Protein AF-0000000069172290 (afdb_homodimer)

Solvent-accessible surface area (backbone atoms only — not comparable to full-atom values): 19288 Å² total; per-residue (Å²): 140,83,74,84,82,78,87,73,82,74,77,79,78,79,76,76,78,76,74,80,71,78,71,74,72,72,70,70,70,68,69,67,64,71,64,68,68,71,77,64,89,43,61,90,87,38,45,79,54,94,74,24,26,33,34,79,41,81,72,55,34,25,52,63,57,45,33,51,55,22,40,75,67,72,29,27,31,27,79,52,70,41,71,65,50,42,52,49,52,32,47,53,37,40,74,72,70,32,55,52,26,37,36,19,35,35,52,54,94,92,37,73,37,35,57,58,32,54,74,74,71,46,82,59,47,73,45,90,59,63,49,88,70,19,28,25,26,25,46,42,48,63,69,91,57,43,44,36,55,36,45,42,80,46,70,36,20,31,32,27,26,35,74,66,70,106,129,89,71,82,71,84,81,78,89,73,83,78,79,81,72,78,77,75,75,79,74,78,72,76,69,73,67,72,70,70,71,68,65,73,66,70,68,70,77,66,89,41,61,91,86,37,44,80,55,96,73,24,26,32,34,79,41,79,71,56,35,27,50,65,56,44,33,52,57,22,39,76,67,72,28,27,29,26,79,54,69,40,72,67,51,42,51,49,52,31,48,53,38,39,75,72,70,33,56,53,26,37,36,20,35,36,52,56,92,93,37,73,37,33,58,58,32,54,77,74,70,47,80,63,46,74,46,90,59,66,48,88,70,18,29,25,26,25,46,42,47,63,70,89,57,41,44,36,56,36,47,43,80,44,70,37,20,32,33,27,26,35,73,65,68,106

InterPro domains:
  IPR001304 C-type lectin-like [PF00059] (61-162)
  IPR001304 C-type lectin-like [PS50041] (49-161)
  IPR001304 C-type lectin-like [SM00034] (42-161)
  IPR016186 C-type lectin-like/link domain superfamily [G3DSA:3.10.100.10] (36-165)
  IPR016187 C-type lectin fold [SSF56436] (40-162)
  IPR018378 C-type lectin, conserved site [PS00615] (136-160)
  IPR050976 Snake venom C-type lectin-like [PTHR22991] (40-166)

Structure (mmCIF, N/CA/C/O backbone):
data_AF-0000000069172290-model_v1
#
loop_
_entity.id
_entity.type
_entity.pdbx_description
1 polymer Ladderlectin-like
#
loop_
_atom_site.group_PDB
_atom_site.id
_atom_site.type_symbol
_atom_site.label_atom_id
_atom_site.label_alt_id
_atom_site.label_comp_id
_atom_site.label_asym_id
_atom_site.label_entity_id
_atom_site.label_seq_id
_atom_site.pdbx_PDB_ins_code
_atom_site.Cartn_x
_atom_site.Cartn_y
_atom_site.Cartn_z
_atom_site.occupancy
_atom_site.B_iso_or_equiv
_atom_site.auth_seq_id
_atom_site.auth_comp_id
_atom_site.auth_asym_id
_atom_site.auth_atom_id
_atom_site.pdbx_PDB_model_num
ATOM 1 N N . MET A 1 1 ? 36.062 113.438 32.281 1 23.12 1 MET A N 1
ATOM 2 C CA . MET A 1 1 ? 36.875 112.375 32.875 1 23.12 1 MET A CA 1
ATOM 3 C C . MET A 1 1 ? 37.094 111.25 31.922 1 23.12 1 MET A C 1
ATOM 5 O O . MET A 1 1 ? 36.125 110.625 31.438 1 23.12 1 MET A O 1
ATOM 9 N N . ARG A 1 2 ? 38.406 111.125 31.422 1 20.88 2 ARG A N 1
ATOM 10 C CA . ARG A 1 2 ? 39.188 110.75 30.234 1 20.88 2 ARG A CA 1
ATOM 11 C C . ARG A 1 2 ? 39.125 109.25 30.016 1 20.88 2 ARG A C 1
ATOM 13 O O . ARG A 1 2 ? 38.688 108.5 30.906 1 20.88 2 ARG A O 1
ATOM 20 N N . GLY A 1 3 ? 40.125 108.688 29.562 1 21.7 3 GLY A N 1
ATOM 21 C CA . GLY A 1 3 ? 40.594 108.062 28.344 1 21.7 3 GLY A CA 1
ATOM 22 C C . GLY A 1 3 ? 41 106.625 28.547 1 21.7 3 GLY A C 1
ATOM 23 O O . GLY A 1 3 ? 41.594 106 27.672 1 21.7 3 GLY A O 1
ATOM 24 N N . LEU A 1 4 ? 40.719 106.125 29.891 1 27.75 4 LEU A N 1
ATOM 25 C CA . LEU A 1 4 ? 41.75 105.125 30.141 1 27.75 4 LEU A CA 1
ATOM 26 C C . LEU A 1 4 ? 41.719 104.062 29.062 1 27.75 4 LEU A C 1
ATOM 28 O O . LEU A 1 4 ? 40.656 103.625 28.641 1 27.75 4 LEU A O 1
ATOM 32 N N . LEU A 1 5 ? 42.875 103.625 28.719 1 25.55 5 LEU A N 1
ATOM 33 C CA . LEU A 1 5 ? 43.625 103.062 27.641 1 25.55 5 LEU A CA 1
ATOM 34 C C . LEU A 1 5 ? 43.188 101.625 27.375 1 25.55 5 LEU A C 1
ATOM 36 O O . LEU A 1 5 ? 42.438 101.062 28.172 1 25.55 5 LEU A O 1
ATOM 40 N N . ALA A 1 6 ? 44.188 100.625 27.406 1 25.5 6 ALA A N 1
ATOM 41 C CA . ALA A 1 6 ? 44.906 100 26.312 1 25.5 6 ALA A CA 1
ATOM 42 C C . ALA A 1 6 ? 44.469 98.562 26.156 1 25.5 6 ALA A C 1
ATOM 44 O O . ALA A 1 6 ? 44.156 98.125 25.031 1 25.5 6 ALA A O 1
ATOM 45 N N . LEU A 1 7 ? 44.969 97.5 27.062 1 26.14 7 LEU A N 1
ATOM 46 C CA . LEU A 1 7 ? 45.844 96.5 26.578 1 26.14 7 LEU A CA 1
ATOM 47 C C . LEU A 1 7 ? 45.062 95.25 26.094 1 26.14 7 LEU A C 1
ATOM 49 O O . LEU A 1 7 ? 44.219 94.75 26.812 1 26.14 7 LEU A O 1
ATOM 53 N N . VAL A 1 8 ? 45 95.062 24.75 1 30.11 8 VAL A N 1
ATOM 54 C CA . VAL A 1 8 ? 44.344 94.188 23.812 1 30.11 8 VAL A CA 1
ATOM 55 C C . VAL A 1 8 ? 44.938 92.75 23.953 1 30.11 8 VAL A C 1
ATOM 57 O O . VAL A 1 8 ? 45.031 92.062 22.953 1 30.11 8 VAL A O 1
ATOM 60 N N . LEU A 1 9 ? 45.094 92.25 25.281 1 25.41 9 LEU A N 1
ATOM 61 C CA . LEU A 1 9 ? 45.938 91.062 25.312 1 25.41 9 LEU A CA 1
ATOM 62 C C . LEU A 1 9 ? 45.375 89.938 24.422 1 25.41 9 LEU A C 1
ATOM 64 O O . LEU A 1 9 ? 44.188 89.625 24.531 1 25.41 9 LEU A O 1
ATOM 68 N N . LEU A 1 10 ? 45.938 89.812 23.172 1 28.58 10 LEU A N 1
ATOM 69 C CA . LEU A 1 10 ? 45.719 88.938 22 1 28.58 10 LEU A CA 1
ATOM 70 C C . LEU A 1 10 ? 45.906 87.5 22.359 1 28.58 10 LEU A C 1
ATOM 72 O O . LEU A 1 10 ? 47.031 87.062 22.594 1 28.58 10 LEU A O 1
ATOM 76 N N . GLY A 1 11 ? 45.281 86.938 23.469 1 27.42 11 GLY A N 1
ATOM 77 C CA . GLY A 1 11 ? 45.656 85.625 23.875 1 27.42 11 GLY A CA 1
ATOM 78 C C . GLY A 1 11 ? 45.531 84.562 22.781 1 27.42 11 GLY A C 1
ATOM 79 O O . GLY A 1 11 ? 44.562 84.562 22.031 1 27.42 11 GLY A O 1
ATOM 80 N N . GLY A 1 12 ? 46.688 84.188 22.125 1 27.14 12 GLY A N 1
ATOM 81 C CA . GLY A 1 12 ? 46.969 83.25 21.047 1 27.14 12 GLY A CA 1
ATOM 82 C C . GLY A 1 12 ? 46.438 81.812 21.297 1 27.14 12 GLY A C 1
ATOM 83 O O . GLY A 1 12 ? 46.656 81.25 22.359 1 27.14 12 GLY A O 1
ATOM 84 N N . VAL A 1 13 ? 45.156 81.5 20.938 1 32.41 13 VAL A N 1
ATOM 85 C CA . VAL A 1 13 ? 44.438 80.25 21.172 1 32.41 13 VAL A CA 1
ATOM 86 C C . VAL A 1 13 ? 45.188 79.125 20.469 1 32.41 13 VAL A C 1
ATOM 88 O O . VAL A 1 13 ? 45.406 7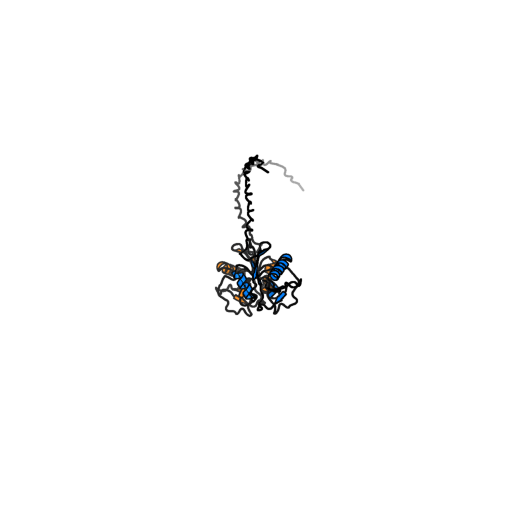9.188 19.25 1 32.41 13 VAL A O 1
ATOM 91 N N . LEU A 1 14 ? 46.219 78.5 21.141 1 30.09 14 LEU A N 1
ATOM 92 C CA . LEU A 1 14 ? 47.031 77.375 20.641 1 30.09 14 LEU A CA 1
ATOM 93 C C . LEU A 1 14 ? 46.125 76.25 20.156 1 30.09 14 LEU A C 1
ATOM 95 O O . LEU A 1 14 ? 45.25 75.75 20.891 1 30.09 14 LEU A O 1
ATOM 99 N N . ALA A 1 15 ? 45.812 76.188 18.859 1 31.97 15 ALA A N 1
ATOM 100 C CA . ALA A 1 15 ? 45 75.188 18.172 1 31.97 15 ALA A CA 1
ATOM 101 C C . ALA A 1 15 ? 45.656 73.812 18.25 1 31.97 15 ALA A C 1
ATOM 103 O O . ALA A 1 15 ? 46.75 73.562 17.734 1 31.97 15 ALA A O 1
ATOM 104 N N . VAL A 1 16 ? 45.688 73.125 19.422 1 35.53 16 VAL A N 1
ATOM 105 C CA . VAL A 1 16 ? 46.281 71.812 19.5 1 35.53 16 VAL A CA 1
ATOM 106 C C . VAL A 1 16 ? 45.656 70.875 18.438 1 35.53 16 VAL A C 1
ATOM 108 O O . VAL A 1 16 ? 44.438 70.75 18.375 1 35.53 16 VAL A O 1
ATOM 111 N N . GLY A 1 17 ? 46.344 70.75 17.25 1 30.11 17 GLY A N 1
ATOM 112 C CA . GLY A 1 17 ? 46 69.875 16.125 1 30.11 17 GLY A CA 1
ATOM 113 C C . GLY A 1 17 ? 45.781 68.438 16.516 1 30.11 17 GLY A C 1
ATOM 114 O O . GLY A 1 17 ? 46.656 67.812 17.172 1 30.11 17 GLY A O 1
ATOM 115 N N . ALA A 1 18 ? 44.562 68.062 16.891 1 34.75 18 ALA A N 1
ATOM 116 C CA . ALA A 1 18 ? 44.188 66.688 17.25 1 34.75 18 ALA A CA 1
ATOM 117 C C . ALA A 1 18 ? 44.531 65.688 16.141 1 34.75 18 ALA A C 1
ATOM 119 O O . ALA A 1 18 ? 44.25 65.938 14.969 1 34.75 18 ALA A O 1
ATOM 120 N N . ALA A 1 19 ? 45.688 65 16.297 1 35.5 19 ALA A N 1
ATOM 121 C CA . ALA A 1 19 ? 46.156 63.969 15.391 1 35.5 19 ALA A CA 1
ATOM 122 C C . ALA A 1 19 ? 45.031 62.969 15.094 1 35.5 19 ALA A C 1
ATOM 124 O O . ALA A 1 19 ? 44.25 62.625 15.984 1 35.5 19 ALA A O 1
ATOM 125 N N . PRO A 1 20 ? 44.594 62.875 13.812 1 35.69 20 PRO A N 1
ATOM 126 C CA . PRO A 1 20 ? 43.562 61.938 13.414 1 35.69 20 PRO A CA 1
ATOM 127 C C . PRO A 1 20 ? 43.938 60.469 13.719 1 35.69 20 PRO A C 1
ATOM 129 O O . PRO A 1 20 ? 45.062 60.062 13.414 1 35.69 20 PRO A O 1
ATOM 132 N N . GLY A 1 21 ? 43.875 60.031 14.961 1 30.31 21 GLY A N 1
ATOM 133 C CA . GLY A 1 21 ? 44.156 58.625 15.195 1 30.31 21 GLY A CA 1
ATOM 134 C C . GLY A 1 21 ? 43.531 57.688 14.156 1 30.31 21 GLY A C 1
ATOM 135 O O . GLY A 1 21 ? 42.406 57.938 13.719 1 30.31 21 GLY A O 1
ATOM 136 N N . ALA A 1 22 ? 44.406 57.031 13.336 1 36.56 22 ALA A N 1
ATOM 137 C CA . ALA A 1 22 ? 44.094 56 12.352 1 36.56 22 ALA A CA 1
ATOM 138 C C . ALA A 1 22 ? 43.156 54.969 12.961 1 36.56 22 ALA A C 1
ATOM 140 O O . ALA A 1 22 ? 43.5 54.312 13.961 1 36.56 22 ALA A O 1
ATOM 141 N N . ARG A 1 23 ? 41.875 55.312 13.078 1 31.38 23 ARG A N 1
ATOM 142 C CA . ARG A 1 23 ? 40.938 54.219 13.438 1 31.38 23 ARG A CA 1
ATOM 143 C C . ARG A 1 23 ? 41.156 53 12.547 1 31.38 23 ARG A C 1
ATOM 145 O O . ARG A 1 23 ? 41.062 53.094 11.32 1 31.38 23 ARG A O 1
ATOM 152 N N . ASN A 1 24 ? 42.281 52.219 12.852 1 33.97 24 ASN A N 1
ATOM 153 C CA . ASN A 1 24 ? 42.312 50.938 12.164 1 33.97 24 ASN A CA 1
ATOM 154 C C . ASN A 1 24 ? 40.938 50.25 12.211 1 33.97 24 ASN A C 1
ATOM 156 O O . ASN A 1 24 ? 40.406 49.969 13.289 1 33.97 24 ASN A O 1
ATOM 160 N N . SER A 1 25 ? 40 50.688 11.391 1 36.56 25 SER A N 1
ATOM 161 C CA . SER A 1 25 ? 38.781 49.906 11.18 1 36.56 25 SER A CA 1
ATOM 162 C C . SER A 1 25 ? 39.094 48.406 11.031 1 36.56 25 SER A C 1
ATOM 164 O O . SER A 1 25 ? 39.656 48 10.031 1 36.56 25 SER A O 1
ATOM 166 N N . SER A 1 26 ? 39.656 47.781 12.047 1 38.19 26 SER A N 1
ATOM 167 C CA . SER A 1 26 ? 39.594 46.344 11.875 1 38.19 26 SER A CA 1
ATOM 168 C C . SER A 1 26 ? 38.219 45.906 11.453 1 38.19 26 SER A C 1
ATOM 170 O O . SER A 1 26 ? 37.25 46 12.219 1 38.19 26 SER A O 1
ATOM 172 N N . ALA A 1 27 ? 37.906 46.125 10.109 1 39.84 27 ALA A N 1
ATOM 173 C CA . ALA A 1 27 ? 36.75 45.406 9.539 1 39.84 27 ALA A CA 1
ATOM 174 C C . ALA A 1 27 ? 36.688 43.969 10.039 1 39.84 27 ALA A C 1
ATOM 176 O O . ALA A 1 27 ? 37.594 43.156 9.758 1 39.84 27 ALA A O 1
ATOM 177 N N . LEU A 1 28 ? 36.281 43.844 11.352 1 39.38 28 LEU A N 1
ATOM 178 C CA . LEU A 1 28 ? 35.906 42.469 11.641 1 39.38 28 LEU A CA 1
ATOM 179 C C . LEU A 1 28 ? 35.188 41.844 10.453 1 39.38 28 LEU A C 1
ATOM 181 O O . LEU A 1 28 ? 34.188 42.375 9.969 1 39.38 28 LEU A O 1
ATOM 185 N N . THR A 1 29 ? 36 41.375 9.492 1 41.53 29 THR A N 1
ATOM 186 C CA . THR A 1 29 ? 35.406 40.438 8.516 1 41.53 29 THR A CA 1
ATOM 187 C C . THR A 1 29 ? 34.406 39.531 9.188 1 41.53 29 THR A C 1
ATOM 189 O O . THR A 1 29 ? 34.719 38.812 10.133 1 41.53 29 THR A O 1
ATOM 192 N N . SER A 1 30 ? 33.188 40.094 9.477 1 40.19 30 SER A N 1
ATOM 193 C CA . SER A 1 30 ? 32.156 39.125 9.836 1 40.19 30 SER A CA 1
ATOM 194 C C . SER A 1 30 ? 32.281 37.844 9.062 1 40.19 30 SER A C 1
ATOM 196 O O . SER A 1 30 ? 32.281 37.812 7.828 1 40.19 30 SER A O 1
ATOM 198 N N . SER A 1 31 ? 33.219 37 9.43 1 40 31 SER A N 1
ATOM 199 C CA . SER A 1 31 ? 33.031 35.656 8.883 1 40 31 SER A CA 1
ATOM 200 C C . SER A 1 31 ? 31.562 35.281 8.828 1 40 31 SER A C 1
ATOM 202 O O . SER A 1 31 ? 30.891 35.188 9.859 1 40 31 SER A O 1
ATOM 204 N N . ALA A 1 32 ? 30.859 35.875 7.867 1 38.97 32 ALA A N 1
ATOM 205 C CA . ALA A 1 32 ? 29.562 35.25 7.598 1 38.97 32 ALA A CA 1
ATOM 206 C C . ALA A 1 32 ? 29.625 33.75 7.809 1 38.97 32 ALA A C 1
ATOM 208 O O . ALA A 1 32 ? 30.422 33.062 7.156 1 38.97 32 ALA A O 1
ATOM 209 N N . GLY A 1 33 ? 29.688 33.312 9.055 1 40.84 33 GLY A N 1
ATOM 210 C CA . GLY A 1 33 ? 29.469 31.891 9.203 1 40.84 33 GLY A CA 1
ATOM 211 C C . GLY A 1 33 ? 28.672 31.281 8.062 1 40.84 33 GLY A C 1
ATOM 212 O O . GLY A 1 33 ? 27.688 31.875 7.598 1 40.84 33 GLY A O 1
ATOM 213 N N . THR A 1 34 ? 29.422 30.734 7.188 1 39.72 34 THR A N 1
ATOM 214 C CA . THR A 1 34 ? 28.719 29.891 6.238 1 39.72 34 THR A CA 1
ATOM 215 C C . THR A 1 34 ? 27.5 29.234 6.902 1 39.72 34 THR A C 1
ATOM 217 O O . THR A 1 34 ? 27.656 28.453 7.836 1 39.72 34 THR A O 1
ATOM 220 N N . ARG A 1 35 ? 26.453 30.016 7.293 1 33.28 35 ARG A N 1
ATOM 221 C CA . ARG A 1 35 ? 25.281 29.188 7.566 1 33.28 35 ARG A CA 1
ATOM 222 C C . ARG A 1 35 ? 25.297 27.922 6.723 1 33.28 35 ARG A C 1
ATOM 224 O O . ARG A 1 35 ? 25.328 27.984 5.492 1 33.28 35 ARG A O 1
ATOM 231 N N . ALA A 1 36 ? 26.047 27.016 7.086 1 39.25 36 ALA A N 1
ATOM 232 C CA . ALA A 1 36 ? 25.781 25.719 6.496 1 39.25 36 ALA A CA 1
ATOM 233 C C . ALA A 1 36 ? 24.406 25.656 5.852 1 39.25 36 ALA A C 1
ATOM 235 O O . ALA A 1 36 ? 23.391 25.859 6.527 1 39.25 36 ALA A O 1
ATOM 236 N N . GLU A 1 37 ? 24.172 26.406 4.766 1 40.5 37 GLU A N 1
ATOM 237 C CA . GLU A 1 37 ? 22.938 26.125 4.035 1 40.5 37 GLU A CA 1
ATOM 238 C C . GLU A 1 37 ? 22.406 24.734 4.387 1 40.5 37 GLU A C 1
ATOM 240 O O . GLU A 1 37 ? 23.094 23.734 4.219 1 40.5 37 GLU A O 1
ATOM 245 N N . ARG A 1 38 ? 21.797 24.5 5.457 1 43.69 38 ARG A N 1
ATOM 246 C CA . ARG A 1 38 ? 21.109 23.234 5.684 1 43.69 38 ARG A CA 1
ATOM 247 C C . ARG A 1 38 ? 20.688 22.594 4.367 1 43.69 38 ARG A C 1
ATOM 249 O O . ARG A 1 38 ? 19.875 23.172 3.637 1 43.69 38 ARG A O 1
ATOM 256 N N . ILE A 1 39 ? 21.578 22.141 3.533 1 49.72 39 ILE A N 1
ATOM 257 C CA . ILE A 1 39 ? 21.234 21.359 2.355 1 49.72 39 ILE A CA 1
ATOM 258 C C . ILE A 1 39 ? 19.828 20.766 2.521 1 49.72 39 ILE A C 1
ATOM 260 O O . ILE A 1 39 ? 19.578 19.984 3.441 1 49.72 39 ILE A O 1
ATOM 264 N N . ASN A 1 40 ? 18.844 21.562 2.484 1 58.22 40 ASN A N 1
ATOM 265 C CA . ASN A 1 40 ? 17.453 21.109 2.562 1 58.22 40 ASN A CA 1
ATOM 266 C C . ASN A 1 40 ? 17.188 19.953 1.6 1 58.22 40 ASN A C 1
ATOM 268 O O . ASN A 1 40 ? 17.219 20.141 0.381 1 58.22 40 ASN A O 1
ATOM 272 N N . PHE A 1 41 ? 17.453 18.75 2.049 1 80.56 41 PHE A N 1
ATOM 273 C CA . PHE A 1 41 ? 17.328 17.531 1.263 1 80.56 41 PHE A CA 1
ATOM 274 C C . PHE A 1 41 ? 15.891 17.359 0.765 1 80.56 41 PHE A C 1
ATOM 276 O O . PHE A 1 41 ? 15.664 16.734 -0.272 1 80.56 41 PHE A O 1
ATOM 283 N N . CYS A 1 42 ? 15.078 18.281 1.334 1 89.69 42 CYS A N 1
ATOM 284 C CA . CYS A 1 42 ? 13.688 18.141 0.908 1 89.69 42 CYS A CA 1
ATOM 285 C C . CYS A 1 42 ? 13.312 19.234 -0.075 1 89.69 42 CYS A C 1
ATOM 287 O O . CYS A 1 42 ? 13.969 20.281 -0.13 1 89.69 42 CYS A O 1
ATOM 289 N N . LEU A 1 43 ? 12.305 18.953 -0.917 1 88.19 43 LEU A N 1
ATOM 290 C CA . LEU A 1 43 ? 11.734 19.953 -1.813 1 88.19 43 LEU A CA 1
ATOM 291 C C . LEU A 1 43 ? 11.281 21.188 -1.036 1 88.19 43 LEU A C 1
ATOM 293 O O . LEU A 1 43 ? 10.969 21.094 0.155 1 88.19 43 LEU A O 1
ATOM 297 N N . ASP A 1 44 ? 11.297 22.344 -1.696 1 88.25 44 ASP A N 1
ATOM 298 C CA . ASP A 1 44 ? 10.82 23.578 -1.072 1 88.25 44 ASP A CA 1
ATOM 299 C C . ASP A 1 44 ? 9.414 23.391 -0.503 1 88.25 44 ASP A C 1
ATOM 301 O O . ASP A 1 44 ? 8.547 22.797 -1.148 1 88.25 44 ASP A O 1
ATOM 305 N N . GLY A 1 45 ? 9.242 23.859 0.711 1 89.81 45 GLY A N 1
ATOM 306 C CA . GLY A 1 45 ? 7.934 23.781 1.341 1 89.81 45 GLY A CA 1
ATOM 307 C C . GLY A 1 45 ? 7.734 22.516 2.143 1 89.81 45 GLY A C 1
ATOM 308 O O . GLY A 1 45 ? 6.754 22.375 2.875 1 89.81 45 GLY A O 1
ATOM 309 N N . TRP A 1 46 ? 8.648 21.625 1.938 1 93.75 46 TRP A N 1
ATOM 310 C CA . TRP A 1 46 ? 8.578 20.375 2.705 1 93.75 46 TRP A CA 1
ATOM 311 C C . TRP A 1 46 ? 9.445 20.453 3.953 1 93.75 46 TRP A C 1
ATOM 313 O O . TRP A 1 46 ? 10.531 21.047 3.926 1 93.75 46 TRP A O 1
ATOM 323 N N . ASP A 1 47 ? 8.953 19.859 4.984 1 93.81 47 ASP A N 1
ATOM 324 C CA . ASP A 1 47 ? 9.672 19.812 6.254 1 93.81 47 ASP A CA 1
ATOM 325 C C . ASP A 1 47 ? 10.375 18.469 6.445 1 93.81 47 ASP A C 1
ATOM 327 O O . ASP A 1 47 ? 9.805 17.422 6.133 1 93.81 47 ASP A O 1
ATOM 331 N N . ASN A 1 48 ? 11.562 18.562 6.969 1 94 48 ASN A N 1
ATOM 332 C CA . ASN A 1 48 ? 12.336 17.359 7.234 1 94 48 ASN A CA 1
ATOM 333 C C . ASN A 1 48 ? 12.102 16.844 8.648 1 94 48 ASN A C 1
ATOM 335 O O . ASN A 1 48 ? 12.047 17.625 9.602 1 94 48 ASN A O 1
ATOM 339 N N . PHE A 1 49 ? 11.844 15.539 8.688 1 94.56 49 PHE A N 1
ATOM 340 C CA . PHE A 1 49 ? 11.805 14.883 9.984 1 94.56 49 PHE A CA 1
ATOM 341 C C . PHE A 1 49 ? 12.43 13.492 9.906 1 94.56 49 PHE A C 1
ATOM 343 O O . PHE A 1 49 ? 11.875 12.586 9.273 1 94.56 49 PHE A O 1
ATOM 350 N N . ARG A 1 50 ? 13.523 13.32 10.492 1 91.31 50 ARG A N 1
ATOM 351 C CA . ARG A 1 50 ? 14.25 12.062 10.586 1 91.31 50 ARG A CA 1
ATOM 352 C C . ARG A 1 50 ? 14.516 11.469 9.203 1 91.31 50 ARG A C 1
ATOM 354 O O . ARG A 1 50 ? 14.32 10.273 8.992 1 91.31 50 ARG A O 1
ATOM 361 N N . GLY A 1 51 ? 14.836 12.336 8.312 1 90.06 51 GLY A N 1
ATOM 362 C CA . GLY A 1 51 ? 15.258 11.883 6.992 1 90.06 51 GLY A CA 1
ATOM 363 C C . GLY A 1 51 ? 14.117 11.82 5.996 1 90.06 51 GLY A C 1
ATOM 364 O O . GLY A 1 51 ? 14.344 11.656 4.793 1 90.06 51 GLY A O 1
ATOM 365 N N . ASP A 1 52 ? 12.945 11.906 6.512 1 94.31 52 ASP A N 1
ATOM 366 C CA . ASP A 1 52 ? 11.789 11.938 5.625 1 94.31 52 ASP A CA 1
ATOM 367 C C . ASP A 1 52 ? 11.266 13.359 5.453 1 94.31 52 ASP A C 1
ATOM 369 O O . ASP A 1 52 ? 11.484 14.219 6.312 1 94.31 52 ASP A O 1
ATOM 373 N N . CYS A 1 53 ? 10.641 13.586 4.332 1 96 53 CYS A N 1
ATOM 374 C CA . CYS A 1 53 ? 10.102 14.906 4.043 1 96 53 CYS A CA 1
ATOM 375 C C . CYS A 1 53 ? 8.578 14.898 4.094 1 96 53 CYS A C 1
ATOM 377 O O . CYS A 1 53 ? 7.945 13.953 3.613 1 96 53 CYS A O 1
ATOM 379 N N . PHE A 1 54 ? 8.039 15.961 4.68 1 97.56 54 PHE A N 1
ATOM 380 C CA . PHE A 1 54 ? 6.598 16.047 4.875 1 97.56 54 PHE A CA 1
ATOM 381 C C . PHE A 1 54 ? 6.059 17.375 4.391 1 97.56 54 PHE A C 1
ATOM 383 O O . PHE A 1 54 ? 6.754 18.391 4.453 1 97.56 54 PHE A O 1
ATOM 390 N N . TYR A 1 55 ? 4.871 17.312 3.896 1 97.25 55 TYR A N 1
ATOM 391 C CA . TYR A 1 55 ? 4.18 18.5 3.404 1 97.25 55 TYR A CA 1
ATOM 392 C C . TYR A 1 55 ? 2.709 18.484 3.807 1 97.25 55 TYR A C 1
ATOM 394 O O . TYR A 1 55 ? 2.01 17.484 3.584 1 97.25 55 TYR A O 1
ATOM 402 N N . LEU A 1 56 ? 2.291 19.562 4.5 1 98.38 56 LEU A N 1
ATOM 403 C CA . LEU A 1 56 ? 0.877 19.719 4.824 1 98.38 56 LEU A CA 1
ATOM 404 C C . LEU A 1 56 ? 0.151 20.5 3.734 1 98.38 56 LEU A C 1
ATOM 406 O O . LEU A 1 56 ? 0.548 21.609 3.395 1 98.38 56 LEU A O 1
ATOM 410 N N . GLU A 1 57 ? -0.862 19.859 3.133 1 98.62 57 GLU A N 1
ATOM 411 C CA . GLU A 1 57 ? -1.731 20.562 2.191 1 98.62 57 GLU A CA 1
ATOM 412 C C . GLU A 1 57 ? -3.004 21.047 2.877 1 98.62 57 GLU A C 1
ATOM 414 O O . GLU A 1 57 ? -3.807 20.25 3.355 1 98.62 57 GLU A O 1
ATOM 419 N N . ASN A 1 58 ? -3.201 22.375 2.867 1 98.44 58 ASN A N 1
ATOM 420 C CA . ASN A 1 58 ? -4.301 23 3.596 1 98.44 58 ASN A CA 1
ATOM 421 C C . ASN A 1 58 ? -5.613 22.906 2.824 1 98.44 58 ASN A C 1
ATOM 423 O O . ASN A 1 58 ? -6.691 23.016 3.412 1 98.44 58 ASN A O 1
ATOM 427 N N . ASN A 1 59 ? -5.566 22.766 1.521 1 98.31 59 ASN A N 1
ATOM 428 C CA . ASN A 1 59 ? -6.773 22.625 0.712 1 98.31 59 ASN A CA 1
ATOM 429 C C . ASN A 1 59 ? -7.367 21.219 0.834 1 98.31 59 ASN A C 1
ATOM 431 O O . ASN A 1 59 ? -6.734 20.234 0.455 1 98.31 59 ASN A O 1
ATOM 435 N N . PRO A 1 60 ? -8.508 21.109 1.322 1 98.75 60 PRO A N 1
ATOM 436 C CA . PRO A 1 60 ? -9.086 19.797 1.591 1 98.75 60 PRO A CA 1
ATOM 437 C C . PRO A 1 60 ? -9.352 19 0.317 1 98.75 60 PRO A C 1
ATOM 439 O O . PRO A 1 60 ? -9.602 19.578 -0.741 1 98.75 60 PRO A O 1
ATOM 442 N N . ALA A 1 61 ? -9.305 17.688 0.372 1 98.81 61 ALA A N 1
ATOM 443 C CA . ALA A 1 61 ? -9.617 16.734 -0.691 1 98.81 61 ALA A CA 1
ATOM 444 C C . ALA A 1 61 ? -10.117 15.406 -0.114 1 98.81 61 ALA A C 1
ATOM 446 O O . ALA A 1 61 ? -10.023 15.172 1.094 1 98.81 61 ALA A O 1
ATOM 447 N N . SER A 1 62 ? -10.75 14.617 -0.966 1 98.75 62 SER A N 1
ATOM 448 C CA . SER A 1 62 ? -11.023 13.242 -0.55 1 98.75 62 SER A CA 1
ATOM 449 C C . SER A 1 62 ? -9.734 12.461 -0.351 1 98.75 62 SER A C 1
ATOM 451 O O . SER A 1 62 ? -8.672 12.883 -0.806 1 98.75 62 SER A O 1
ATOM 453 N N . TRP A 1 63 ? -9.82 11.375 0.3 1 98.62 63 TRP A N 1
ATOM 454 C CA . TRP A 1 63 ? -8.625 10.586 0.568 1 98.62 63 TRP A CA 1
ATOM 455 C C . TRP A 1 63 ? -7.945 10.164 -0.731 1 98.62 63 TRP A C 1
ATOM 457 O O . TRP A 1 63 ? -6.727 10.281 -0.871 1 98.62 63 TRP A O 1
ATOM 467 N N . GLY A 1 64 ? -8.82 9.672 -1.689 1 97.81 64 GLY A N 1
ATOM 468 C CA . GLY A 1 64 ? -8.273 9.234 -2.967 1 97.81 64 GLY A CA 1
ATOM 469 C C . GLY A 1 64 ? 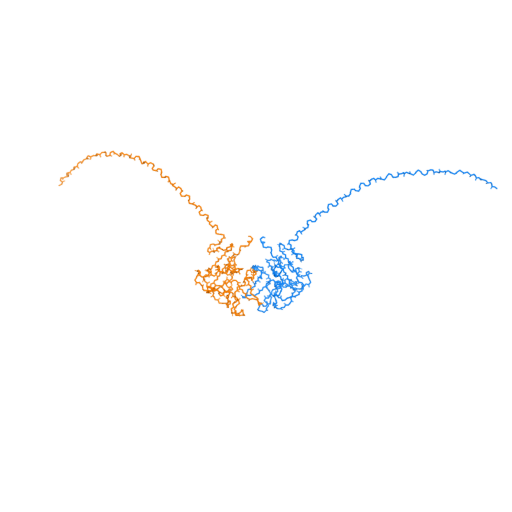-7.609 10.359 -3.746 1 97.81 64 GLY A C 1
ATOM 470 O O . GLY A 1 64 ? -6.523 10.172 -4.301 1 97.81 64 GLY A O 1
ATOM 471 N N . THR A 1 65 ? -8.242 11.484 -3.762 1 98.19 65 THR A N 1
ATOM 472 C CA . THR A 1 65 ? -7.676 12.641 -4.449 1 98.19 65 THR A CA 1
ATOM 473 C C . THR A 1 65 ? -6.398 13.109 -3.758 1 98.19 65 THR A C 1
ATOM 475 O O . THR A 1 65 ? -5.414 13.438 -4.422 1 98.19 65 THR A O 1
ATOM 478 N N . ALA A 1 66 ? -6.414 13.109 -2.434 1 98.56 66 ALA A N 1
ATOM 479 C CA . ALA A 1 66 ? -5.227 13.484 -1.667 1 98.56 66 ALA A CA 1
ATOM 480 C C . ALA A 1 66 ? -4.051 12.578 -2.002 1 98.56 66 ALA A C 1
ATOM 482 O O . ALA A 1 66 ? -2.934 13.047 -2.227 1 98.56 66 ALA A O 1
ATOM 483 N N . GLU A 1 67 ? -4.328 11.289 -2.049 1 97.88 67 GLU A N 1
ATOM 484 C CA . GLU A 1 67 ? -3.273 10.336 -2.391 1 97.88 67 GLU A CA 1
ATOM 485 C C . GLU A 1 67 ? -2.723 10.609 -3.789 1 97.88 67 GLU A C 1
ATOM 487 O O . GLU A 1 67 ? -1.508 10.578 -3.998 1 97.88 67 GLU A O 1
ATOM 492 N N . ARG A 1 68 ? -3.578 10.828 -4.711 1 96.44 68 ARG A N 1
ATOM 493 C CA . ARG A 1 68 ? -3.152 11.109 -6.078 1 96.44 68 ARG A CA 1
ATOM 494 C C . ARG A 1 68 ? -2.27 12.359 -6.125 1 96.44 68 ARG A C 1
ATOM 496 O O . ARG A 1 68 ? -1.24 12.367 -6.805 1 96.44 68 ARG A O 1
ATOM 503 N N . LEU A 1 69 ? -2.656 13.367 -5.395 1 97.25 69 LEU A N 1
ATOM 504 C CA . LEU A 1 69 ? -1.918 14.625 -5.406 1 97.25 69 LEU A CA 1
ATOM 505 C C . LEU A 1 69 ? -0.564 14.469 -4.723 1 97.25 69 LEU A C 1
ATOM 507 O O . LEU A 1 69 ? 0.425 15.062 -5.152 1 97.25 69 LEU A O 1
ATOM 511 N N . CYS A 1 70 ? -0.487 13.703 -3.676 1 97.19 70 CYS A N 1
ATOM 512 C CA . CYS A 1 70 ? 0.801 13.406 -3.059 1 97.19 70 CYS A CA 1
ATOM 513 C C . CYS A 1 70 ? 1.695 12.617 -4.008 1 97.19 70 CYS A C 1
ATOM 515 O O . CYS A 1 70 ? 2.895 12.883 -4.102 1 97.19 70 CYS A O 1
ATOM 517 N N . ALA A 1 71 ? 1.134 11.672 -4.688 1 94.69 71 ALA A N 1
ATOM 518 C CA . ALA A 1 71 ? 1.881 10.836 -5.625 1 94.69 71 ALA A CA 1
ATOM 519 C C . ALA A 1 71 ? 2.457 11.672 -6.766 1 94.69 71 ALA A C 1
ATOM 521 O O . ALA A 1 71 ? 3.551 11.391 -7.258 1 94.69 71 ALA A O 1
ATOM 522 N N . GLU A 1 72 ? 1.717 12.641 -7.164 1 93.88 72 GLU A N 1
ATOM 523 C CA . GLU A 1 72 ? 2.182 13.539 -8.219 1 93.88 72 GLU A CA 1
ATOM 524 C C . GLU A 1 72 ? 3.447 14.281 -7.797 1 93.88 72 GLU A C 1
ATOM 526 O O . GLU A 1 72 ? 4.199 14.766 -8.641 1 93.88 72 GLU A O 1
ATOM 531 N N . ARG A 1 73 ? 3.66 14.336 -6.535 1 91.31 73 ARG A N 1
ATOM 532 C CA . ARG A 1 73 ? 4.852 14.984 -6 1 91.31 73 ARG A CA 1
ATOM 533 C C . ARG A 1 73 ? 5.871 13.953 -5.527 1 91.31 73 ARG A C 1
ATOM 535 O O . ARG A 1 73 ? 6.613 14.195 -4.574 1 91.31 73 ARG A O 1
ATOM 542 N N . GLU A 1 74 ? 5.75 12.836 -6.051 1 88.44 74 GLU A N 1
ATOM 543 C CA . GLU A 1 74 ? 6.676 11.727 -5.828 1 88.44 74 GLU A CA 1
ATOM 544 C C . GLU A 1 74 ? 6.609 11.234 -4.383 1 88.44 74 GLU A C 1
ATOM 546 O O . GLU A 1 74 ? 7.598 10.727 -3.848 1 88.44 74 GLU A O 1
ATOM 551 N N . GLY A 1 75 ? 5.523 11.398 -3.797 1 93.75 75 GLY A N 1
ATOM 552 C CA . GLY A 1 75 ? 5.289 10.93 -2.439 1 93.75 75 GLY A CA 1
ATOM 553 C C . GLY A 1 75 ? 3.992 10.148 -2.295 1 93.75 75 GLY A C 1
ATOM 554 O O . GLY A 1 75 ? 3.518 9.539 -3.256 1 93.75 75 GLY A O 1
ATOM 555 N N . SER A 1 76 ? 3.533 10.016 -1.128 1 96.38 76 SER A N 1
ATOM 556 C CA . SER A 1 76 ? 2.258 9.422 -0.742 1 96.38 76 SER A CA 1
ATOM 557 C C . SER A 1 76 ? 1.698 10.078 0.514 1 96.38 76 SER A C 1
ATOM 559 O O . SER A 1 76 ? 2.377 10.883 1.155 1 96.38 76 SER A O 1
ATOM 561 N N . LEU A 1 77 ? 0.421 9.836 0.761 1 98.06 77 LEU A N 1
ATOM 562 C CA . LEU A 1 77 ? -0.077 10.227 2.076 1 98.06 77 LEU A CA 1
ATOM 563 C C . LEU A 1 77 ? 0.782 9.625 3.182 1 98.06 77 LEU A C 1
ATOM 565 O O . LEU A 1 77 ? 1.219 8.477 3.08 1 98.06 77 LEU A O 1
ATOM 569 N N . ALA A 1 78 ? 0.989 10.383 4.246 1 97.88 78 ALA A N 1
ATOM 570 C CA . ALA A 1 78 ? 1.99 10.086 5.266 1 97.88 78 ALA A CA 1
ATOM 571 C C . ALA A 1 78 ? 1.583 8.875 6.098 1 97.88 78 ALA A C 1
ATOM 573 O O . ALA A 1 78 ? 0.393 8.578 6.242 1 97.88 78 ALA A O 1
ATOM 574 N N . SER A 1 79 ? 2.566 8.188 6.574 1 96.56 79 SER A N 1
ATOM 575 C CA . SER A 1 79 ? 2.428 7.078 7.516 1 96.56 79 SER A CA 1
ATOM 576 C C . SER A 1 79 ? 3.164 7.367 8.82 1 96.56 79 SER A C 1
ATOM 578 O O . SER A 1 79 ? 3.98 8.289 8.883 1 96.56 79 SER A O 1
ATOM 580 N N . ALA A 1 80 ? 2.814 6.703 9.828 1 94.94 80 ALA A N 1
ATOM 581 C CA . ALA A 1 80 ? 3.506 6.836 11.109 1 94.94 80 ALA A CA 1
ATOM 582 C C . ALA A 1 80 ? 3.818 5.469 11.711 1 94.94 80 ALA A C 1
ATOM 584 O O . ALA A 1 80 ? 2.938 4.609 11.797 1 94.94 80 ALA A O 1
ATOM 585 N N . HIS A 1 81 ? 5.102 5.34 12.117 1 94.12 81 HIS A N 1
ATOM 586 C CA . HIS A 1 81 ? 5.562 4.031 12.562 1 94.12 81 HIS A CA 1
ATOM 587 C C . HIS A 1 81 ? 6.059 4.09 14.008 1 94.12 81 HIS A C 1
ATOM 589 O O . HIS A 1 81 ? 6.641 3.125 14.508 1 94.12 81 HIS A O 1
ATOM 595 N N . SER A 1 82 ? 5.902 5.234 14.625 1 93.5 82 SER A N 1
ATOM 596 C CA . SER A 1 82 ? 6.277 5.422 16.031 1 93.5 82 SER A CA 1
ATOM 597 C C . SER A 1 82 ? 5.488 6.566 16.656 1 93.5 82 SER A C 1
ATOM 599 O O . SER A 1 82 ? 4.855 7.355 15.953 1 93.5 82 SER A O 1
ATOM 601 N N . ALA A 1 83 ? 5.574 6.605 18.016 1 92.06 83 ALA A N 1
ATOM 602 C CA . ALA A 1 83 ? 4.926 7.707 18.734 1 92.06 83 ALA A CA 1
ATOM 603 C C . ALA A 1 83 ? 5.527 9.047 18.328 1 92.06 83 ALA A C 1
ATOM 605 O O . ALA A 1 83 ? 4.809 10.039 18.188 1 92.06 83 ALA A O 1
ATOM 606 N N . LEU A 1 84 ? 6.754 9.023 18.125 1 93.75 84 LEU A N 1
ATOM 607 C CA . LEU A 1 84 ? 7.445 10.25 17.75 1 93.75 84 LEU A CA 1
ATOM 608 C C . LEU A 1 84 ? 6.945 10.758 16.406 1 93.75 84 LEU A C 1
ATOM 610 O O . LEU A 1 84 ? 6.637 11.945 16.266 1 93.75 84 LEU A O 1
ATOM 614 N N . GLU A 1 85 ? 6.895 9.844 15.43 1 94.31 85 GLU A N 1
ATOM 615 C CA . GLU A 1 85 ? 6.391 10.227 14.117 1 94.31 85 GLU A CA 1
ATOM 616 C C . GLU A 1 85 ? 4.93 10.664 14.188 1 94.31 85 GLU A C 1
ATOM 618 O O . GLU A 1 85 ? 4.539 11.641 13.547 1 94.31 85 GLU A O 1
ATOM 623 N N . TYR A 1 86 ? 4.152 9.992 15.008 1 94.25 86 TYR A N 1
ATOM 624 C CA . TYR A 1 86 ? 2.75 10.344 15.203 1 94.25 86 TYR A CA 1
ATOM 625 C C . TYR A 1 86 ? 2.611 11.766 15.734 1 94.25 86 TYR A C 1
ATOM 627 O O . TYR A 1 86 ? 1.839 12.562 15.195 1 94.25 86 TYR A O 1
ATOM 635 N N . HIS A 1 87 ? 3.338 12.094 16.734 1 93.75 87 HIS A N 1
ATOM 636 C CA . HIS A 1 87 ? 3.238 13.406 17.359 1 93.75 87 HIS A CA 1
ATOM 637 C C . HIS A 1 87 ? 3.77 14.5 16.438 1 93.75 87 HIS A C 1
ATOM 639 O O . HIS A 1 87 ? 3.26 15.625 16.438 1 93.75 87 HIS A O 1
ATOM 645 N N . TYR A 1 88 ? 4.754 14.102 15.688 1 96.38 88 TYR A N 1
ATOM 646 C CA . TYR A 1 88 ? 5.25 15.055 14.711 1 96.38 88 TYR A CA 1
ATOM 647 C C . TYR A 1 88 ? 4.152 15.438 13.719 1 96.38 88 TYR A C 1
ATOM 649 O O . TYR A 1 88 ? 3.936 16.625 13.453 1 96.38 88 TYR A O 1
ATOM 657 N N . LEU A 1 89 ? 3.492 14.414 13.219 1 96.75 89 LEU A N 1
ATOM 658 C CA . LEU A 1 89 ? 2.424 14.648 12.258 1 96.75 89 LEU A CA 1
ATOM 659 C C . LEU A 1 89 ? 1.274 15.422 12.898 1 96.75 89 LEU A C 1
ATOM 661 O O . LEU A 1 89 ? 0.67 16.281 12.258 1 96.75 89 LEU A O 1
ATOM 665 N N . GLN A 1 90 ? 0.979 15.164 14.141 1 95.5 90 GLN A N 1
ATOM 666 C CA . GLN A 1 90 ? -0.048 15.898 14.867 1 95.5 90 GLN A CA 1
ATOM 667 C C . GLN A 1 90 ? 0.298 17.375 14.953 1 95.5 90 GLN A C 1
ATOM 669 O O . GLN A 1 90 ? -0.552 18.234 14.703 1 95.5 90 GLN A O 1
ATOM 674 N N . ARG A 1 91 ? 1.487 17.609 15.273 1 95.62 91 ARG A N 1
ATOM 675 C CA . ARG A 1 91 ? 1.939 18.984 15.391 1 95.62 91 ARG A CA 1
ATOM 676 C C . ARG A 1 91 ? 1.901 19.688 14.039 1 95.62 91 ARG A C 1
ATOM 678 O O . ARG A 1 91 ? 1.558 20.875 13.961 1 95.62 91 ARG A O 1
ATOM 685 N N . LEU A 1 92 ? 2.268 18.984 13.055 1 96.94 92 LEU A N 1
ATOM 686 C CA . LEU A 1 92 ? 2.244 19.547 11.711 1 96.94 92 LEU A CA 1
ATOM 687 C C . LEU A 1 92 ? 0.833 19.984 11.336 1 96.94 92 LEU A C 1
ATOM 689 O O . LEU A 1 92 ? 0.638 21.078 10.805 1 96.94 92 LEU A O 1
ATOM 693 N N . ALA A 1 93 ? -0.109 19.125 11.586 1 97.19 93 ALA A N 1
ATOM 694 C CA . ALA A 1 93 ? -1.505 19.453 11.312 1 97.19 93 ALA A CA 1
ATOM 695 C C . ALA A 1 93 ? -1.973 20.625 12.172 1 97.19 93 ALA A C 1
ATOM 697 O O . ALA A 1 93 ? -2.688 21.5 11.695 1 97.19 93 ALA A O 1
ATOM 698 N N . GLN A 1 94 ? -1.564 20.594 13.406 1 95.56 94 GLN A N 1
ATOM 699 C CA . GLN A 1 94 ? -1.934 21.656 14.328 1 95.56 94 GLN A CA 1
ATOM 700 C C . GLN A 1 94 ? -1.37 23.016 13.883 1 95.56 94 GLN A C 1
ATOM 702 O O . GLN A 1 94 ? -2.053 24.031 13.961 1 95.56 94 GLN A O 1
ATOM 707 N N . LYS A 1 95 ? -0.128 22.953 13.477 1 95.81 95 LYS A N 1
ATOM 708 C CA . LYS A 1 95 ? 0.521 24.172 13 1 95.81 95 LYS A CA 1
ATOM 709 C C . LYS A 1 95 ? -0.25 24.781 11.836 1 95.81 95 LYS A C 1
ATOM 711 O O . LYS A 1 95 ? -0.29 26 11.688 1 95.81 95 LYS A O 1
ATOM 716 N N . GLY A 1 96 ? -0.864 23.938 11.07 1 97.12 96 GLY A N 1
ATOM 717 C CA . GLY A 1 96 ? -1.674 24.422 9.961 1 97.12 96 GLY A CA 1
ATOM 718 C C . GLY A 1 96 ? -3.062 24.859 10.383 1 97.12 96 GLY A C 1
ATOM 719 O O . GLY A 1 96 ? -3.846 25.328 9.555 1 97.12 96 GLY A O 1
ATOM 720 N N . GLY A 1 97 ? -3.375 24.672 11.664 1 96.81 97 GLY A N 1
ATOM 721 C CA . GLY A 1 97 ? -4.66 25.094 12.203 1 96.81 97 GLY A CA 1
ATOM 722 C C . GLY A 1 97 ? -5.758 24.062 12 1 96.81 97 GLY A C 1
ATOM 723 O O . GLY A 1 97 ? -6.938 24.406 11.961 1 96.81 97 GLY A O 1
ATOM 724 N N . HIS A 1 98 ? -5.391 22.859 11.789 1 97.44 98 HIS A N 1
ATOM 725 C CA . HIS A 1 98 ? -6.391 21.859 11.453 1 97.44 98 HIS A CA 1
ATOM 726 C C . HIS A 1 98 ? -6.594 20.875 12.594 1 97.44 98 HIS A C 1
ATOM 728 O O . HIS A 1 98 ? -5.633 20.469 13.25 1 97.44 98 HIS A O 1
ATOM 734 N N . THR A 1 99 ? -7.797 20.5 12.812 1 95.5 99 THR A N 1
ATOM 735 C CA . THR A 1 99 ? -8.133 19.469 13.789 1 95.5 99 THR A CA 1
ATOM 736 C C . THR A 1 99 ? -7.883 18.078 13.219 1 95.5 99 THR A C 1
ATOM 738 O O . THR A 1 99 ? -7.496 17.172 13.945 1 95.5 99 THR A O 1
ATOM 741 N N . PHE A 1 100 ? -8.172 17.969 11.859 1 96.44 100 PHE A N 1
ATOM 742 C CA . PHE A 1 100 ? -8.023 16.688 11.172 1 96.44 100 PHE A CA 1
ATOM 743 C C . PHE A 1 100 ? -7.184 16.844 9.914 1 96.44 100 PHE A C 1
ATOM 745 O O . PHE A 1 100 ? -7.199 17.906 9.281 1 96.44 100 PHE A O 1
ATOM 752 N N . ALA A 1 101 ? -6.473 15.773 9.633 1 98.19 101 ALA A N 1
ATOM 753 C CA . ALA A 1 101 ? -5.777 15.672 8.352 1 98.19 101 ALA A CA 1
ATOM 754 C C . ALA A 1 101 ? -5.648 14.219 7.914 1 98.19 101 ALA A C 1
ATOM 756 O O . ALA A 1 101 ? -5.391 13.336 8.734 1 98.19 101 ALA A O 1
ATOM 757 N N . TRP A 1 102 ? -5.891 14.016 6.59 1 98.69 102 TRP A N 1
ATOM 758 C CA . TRP A 1 102 ? -5.711 12.664 6.074 1 98.69 102 TRP A CA 1
ATOM 759 C C . TRP A 1 102 ? -4.273 12.188 6.27 1 98.69 102 TRP A C 1
ATOM 761 O O . TRP A 1 102 ? -3.328 12.953 6.055 1 98.69 102 TRP A O 1
ATOM 771 N N . LEU A 1 103 ? -4.141 11 6.656 1 98.12 103 LEU A N 1
ATOM 772 C CA . LEU A 1 103 ? -2.93 10.203 6.492 1 98.12 103 LEU A CA 1
ATOM 773 C C . LEU A 1 103 ? -3.154 9.062 5.5 1 98.12 103 LEU A C 1
ATOM 775 O O . LEU A 1 103 ? -4.25 8.922 4.953 1 98.12 103 LEU A O 1
ATOM 779 N N . GLY A 1 104 ? -2.094 8.273 5.277 1 97.81 104 GLY A N 1
ATOM 780 C CA . GLY A 1 104 ? -2.15 7.273 4.223 1 97.81 104 GLY A CA 1
ATOM 781 C C . GLY A 1 104 ? -2.783 5.969 4.664 1 97.81 104 GLY A C 1
ATOM 782 O O . GLY A 1 104 ? -2.725 4.969 3.947 1 97.81 104 GLY A O 1
ATOM 783 N N . GLY A 1 105 ? -3.402 5.922 5.781 1 96.56 105 GLY A N 1
ATOM 784 C CA . GLY A 1 105 ? -4.004 4.691 6.273 1 96.56 105 GLY A CA 1
ATOM 785 C C . GLY A 1 105 ? -5.367 4.41 5.672 1 96.56 105 GLY A C 1
ATOM 786 O O . GLY A 1 105 ? -6.16 5.332 5.461 1 96.56 105 GLY A O 1
ATOM 787 N N . TYR A 1 106 ? -5.617 3.139 5.383 1 96.44 106 TYR A N 1
ATOM 788 C CA . TYR A 1 106 ? -6.918 2.707 4.883 1 96.44 106 TYR A CA 1
ATOM 789 C C . TYR A 1 106 ? -7.234 1.288 5.34 1 96.44 106 TYR A C 1
ATOM 791 O O . TYR A 1 106 ? -6.328 0.504 5.629 1 96.44 106 TYR A O 1
ATOM 799 N N . HIS A 1 107 ? -8.477 1.079 5.461 1 95.81 107 HIS A N 1
ATOM 800 C CA . HIS A 1 107 ? -8.961 -0.222 5.906 1 95.81 107 HIS A CA 1
ATOM 801 C C . HIS A 1 107 ? -9.453 -1.06 4.727 1 95.81 107 HIS A C 1
ATOM 803 O O . HIS A 1 107 ? -10.312 -0.618 3.959 1 95.81 107 HIS A O 1
ATOM 809 N N . PHE A 1 108 ? -8.836 -2.225 4.531 1 94.5 108 PHE A N 1
ATOM 810 C CA . PHE A 1 108 ? -9.148 -3.105 3.41 1 94.5 108 PHE A CA 1
ATOM 811 C C . PHE A 1 108 ? -9.094 -4.566 3.838 1 94.5 108 PHE A C 1
ATOM 813 O O . PHE A 1 108 ? -8.156 -4.98 4.52 1 94.5 108 PHE A O 1
ATOM 820 N N . LEU A 1 109 ? -10.195 -5.328 3.627 1 93.81 109 LEU A N 1
ATOM 821 C CA . LEU A 1 109 ? -10.312 -6.75 3.936 1 93.81 109 LEU A CA 1
ATOM 822 C C . LEU A 1 109 ? -10.047 -7.008 5.414 1 93.81 109 LEU A C 1
ATOM 824 O O . LEU A 1 109 ? -9.305 -7.926 5.766 1 93.81 109 LEU A O 1
ATOM 828 N N . GLY A 1 110 ? -10.531 -6.141 6.195 1 92.75 110 GLY A N 1
ATOM 829 C CA . GLY A 1 110 ? -10.523 -6.367 7.633 1 92.75 110 GLY A CA 1
ATOM 830 C C . GLY A 1 110 ? -9.25 -5.902 8.305 1 92.75 110 GLY A C 1
ATOM 831 O O . GLY A 1 110 ? -9.062 -6.098 9.508 1 92.75 110 GLY A O 1
ATOM 832 N N . GLU A 1 111 ? -8.336 -5.203 7.461 1 92.69 111 GLU A N 1
ATOM 833 C CA . GLU A 1 111 ? -7.059 -4.793 8.031 1 92.69 111 GLU A CA 1
ATOM 834 C C . GLU A 1 111 ? -6.734 -3.348 7.672 1 92.69 111 GLU A C 1
ATOM 836 O O . GLU A 1 111 ? -7.043 -2.891 6.57 1 92.69 111 GLU A O 1
ATOM 841 N N . TRP A 1 112 ? -6.117 -2.703 8.695 1 94.44 112 TRP A N 1
ATOM 842 C CA . TRP A 1 112 ? -5.543 -1.392 8.406 1 94.44 112 TRP A CA 1
ATOM 843 C C . TRP A 1 112 ? -4.211 -1.527 7.672 1 94.44 112 TRP A C 1
ATOM 845 O O . TRP A 1 112 ? -3.398 -2.393 8.008 1 94.44 112 TRP A O 1
ATOM 855 N N . ARG A 1 113 ? -4.039 -0.617 6.648 1 94 113 ARG A N 1
ATOM 856 C CA . ARG A 1 113 ? -2.85 -0.611 5.805 1 94 113 ARG A CA 1
ATOM 857 C C . ARG A 1 113 ? -2.355 0.812 5.562 1 94 113 ARG A C 1
ATOM 859 O O . ARG A 1 113 ? -3.127 1.769 5.668 1 94 113 ARG A O 1
ATOM 866 N N . TRP A 1 114 ? -1.096 0.852 5.312 1 95.5 114 TRP A N 1
ATOM 867 C CA . TRP A 1 114 ? -0.552 2.119 4.836 1 95.5 114 TRP A CA 1
ATOM 868 C C . TRP A 1 114 ? -0.472 2.141 3.312 1 95.5 114 TRP A C 1
ATOM 870 O O . TRP A 1 114 ? -0.015 1.175 2.695 1 95.5 114 TRP A O 1
ATOM 880 N N . GLU A 1 115 ? -0.854 3.227 2.697 1 94.25 115 GLU A N 1
ATOM 881 C CA . GLU A 1 115 ? -0.788 3.432 1.253 1 94.25 115 GLU A CA 1
ATOM 882 C C . GLU A 1 115 ? 0.635 3.246 0.734 1 94.25 115 GLU A C 1
ATOM 884 O O . GLU A 1 115 ? 0.836 2.793 -0.395 1 94.25 115 GLU A O 1
ATOM 889 N N . GLY A 1 116 ? 1.657 3.455 1.446 1 88.31 116 GLY A N 1
ATOM 890 C CA . GLY A 1 116 ? 3.047 3.359 1.029 1 88.31 116 GLY A CA 1
ATOM 891 C C . GLY A 1 116 ? 3.605 1.952 1.136 1 88.31 116 GLY A C 1
ATOM 892 O O . GLY A 1 116 ? 4.742 1.696 0.729 1 88.31 116 GLY A O 1
ATOM 893 N N . GLY A 1 117 ? 2.832 1.06 1.637 1 88.94 117 GLY A N 1
ATOM 894 C CA . GLY A 1 117 ? 3.25 -0.333 1.684 1 88.94 117 GLY A CA 1
ATOM 895 C C . GLY A 1 117 ? 4.004 -0.688 2.953 1 88.94 117 GLY A C 1
ATOM 896 O O . GLY A 1 117 ? 4.324 -1.855 3.184 1 88.94 117 GLY A O 1
ATOM 897 N N . SER A 1 118 ? 4.406 0.331 3.678 1 89.88 118 SER A N 1
ATOM 898 C CA . SER A 1 118 ? 5.078 0.051 4.941 1 89.88 118 SER A CA 1
ATOM 899 C C . SER A 1 118 ? 4.148 -0.658 5.918 1 89.88 118 SER A C 1
ATOM 901 O O . SER A 1 118 ? 2.924 -0.565 5.797 1 89.88 118 SER A O 1
ATOM 903 N N . PRO A 1 119 ? 4.699 -1.41 6.844 1 90.12 119 PRO A N 1
ATOM 904 C CA . PRO A 1 119 ? 3.859 -2.135 7.801 1 90.12 119 PRO A CA 1
ATOM 905 C C . PRO A 1 119 ? 3.064 -1.203 8.711 1 90.12 119 PRO A C 1
ATOM 907 O O . PRO A 1 119 ? 3.562 -0.147 9.109 1 90.12 119 PRO A O 1
ATOM 910 N N . PHE A 1 120 ? 1.839 -1.629 8.945 1 92.81 120 PHE A N 1
ATOM 911 C CA . PHE A 1 120 ? 1.048 -0.939 9.961 1 92.81 120 PHE A CA 1
ATOM 912 C C . PHE A 1 120 ? 1.417 -1.423 11.359 1 92.81 120 PHE A C 1
ATOM 914 O O . PHE A 1 120 ? 0.731 -2.273 11.93 1 92.81 120 PHE A O 1
ATOM 921 N N . ASP A 1 121 ? 2.453 -0.835 11.945 1 89.94 121 ASP A N 1
ATOM 922 C CA . ASP A 1 121 ? 3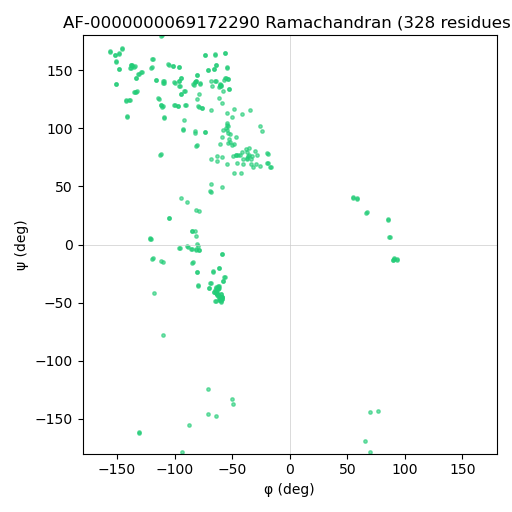.09 -1.477 13.086 1 89.94 121 ASP A CA 1
ATOM 923 C C . ASP A 1 121 ? 3.008 -0.591 14.328 1 89.94 121 ASP A C 1
ATOM 925 O O . ASP A 1 121 ? 3.393 -1.009 15.422 1 89.94 121 ASP A O 1
ATOM 929 N N . TYR A 1 122 ? 2.656 0.591 14.18 1 88.75 122 TYR A N 1
ATOM 930 C CA . TYR A 1 122 ? 2.453 1.45 15.344 1 88.75 122 TYR A CA 1
ATOM 931 C C . TYR A 1 122 ? 0.996 1.426 15.789 1 88.75 122 TYR A C 1
ATOM 933 O O . TYR A 1 122 ? 0.117 1.939 15.094 1 88.75 122 TYR A O 1
ATOM 941 N N . VAL A 1 123 ? 0.8 0.62 16.812 1 75.94 123 VAL A N 1
ATOM 942 C CA . VAL A 1 123 ? -0.548 0.498 17.359 1 75.94 123 VAL A CA 1
ATOM 943 C C . VAL A 1 123 ? -0.824 1.654 18.328 1 75.94 123 VAL A C 1
ATOM 945 O O . VAL A 1 123 ? -0.122 1.821 19.328 1 75.94 123 VAL A O 1
ATOM 948 N N . ASN A 1 124 ? -1.406 2.506 17.859 1 75.06 124 ASN A N 1
ATOM 949 C CA . ASN A 1 124 ? -1.938 3.553 18.734 1 75.06 124 ASN A CA 1
ATOM 950 C C . ASN A 1 124 ? -3.371 3.254 19.156 1 75.06 124 ASN A C 1
ATOM 952 O O . ASN A 1 124 ? -3.881 2.158 18.906 1 75.06 124 ASN A O 1
ATOM 956 N N . THR A 1 125 ? -4.043 3.973 19.859 1 71 125 THR A N 1
ATOM 957 C CA . THR A 1 125 ? -5.422 3.699 20.25 1 71 125 THR A CA 1
ATOM 958 C C . THR A 1 125 ? -6.32 3.621 19.016 1 71 125 THR A C 1
ATOM 960 O O . THR A 1 125 ? -6.141 4.379 18.062 1 71 125 THR A O 1
ATOM 963 N N . GLU A 1 126 ? -7.031 2.51 18.922 1 69.56 126 GLU A N 1
ATOM 964 C CA . GLU A 1 126 ? -7.941 2.324 17.797 1 69.56 126 GLU A CA 1
ATOM 965 C C . GLU A 1 126 ? -9.125 3.287 17.875 1 69.56 126 GLU A C 1
ATOM 967 O O . GLU A 1 126 ? -9.578 3.631 18.969 1 69.56 126 GLU A O 1
ATOM 972 N N . SER A 1 127 ? -9.414 3.73 16.688 1 76.12 127 SER A N 1
ATOM 973 C CA . SER A 1 127 ? -10.602 4.562 16.531 1 76.12 127 SER A CA 1
ATOM 974 C C . SER A 1 127 ? -11.852 3.83 17.016 1 76.12 127 SER A C 1
ATOM 976 O O . SER A 1 127 ? -11.969 2.613 16.844 1 76.12 127 SER A O 1
ATOM 978 N N . ASP A 1 128 ? -12.711 4.613 17.641 1 77.94 128 ASP A N 1
ATOM 979 C CA . ASP A 1 128 ? -13.992 4.074 18.078 1 77.94 128 ASP A CA 1
ATOM 980 C C . ASP A 1 128 ? -14.977 3.979 16.906 1 77.94 128 ASP A C 1
ATOM 982 O O . ASP A 1 128 ? -16.062 3.428 17.047 1 77.94 128 ASP A O 1
ATOM 986 N N . VAL A 1 129 ? -14.562 4.441 15.852 1 89.12 129 VAL A N 1
ATOM 987 C CA . VAL A 1 129 ? -15.438 4.465 14.688 1 89.12 129 VAL A CA 1
ATOM 988 C C . VAL A 1 129 ? -15.188 3.23 13.828 1 89.12 129 VAL A C 1
ATOM 990 O O . VAL A 1 129 ? -14.039 2.918 13.5 1 89.12 129 VAL A O 1
ATOM 993 N N . SER A 1 130 ? -16.297 2.551 13.5 1 93.5 130 SER A N 1
ATOM 994 C CA . SER A 1 130 ? -16.188 1.345 12.688 1 93.5 130 SER A CA 1
ATOM 995 C C . SER A 1 130 ? -15.57 1.646 11.328 1 93.5 130 SER A C 1
ATOM 997 O O . SER A 1 130 ? -15.961 2.609 10.664 1 93.5 130 SER A O 1
ATOM 999 N N . PRO A 1 131 ? -14.656 0.806 10.891 1 94.62 131 PRO A N 1
ATOM 1000 C CA . PRO A 1 131 ? -14.016 1.021 9.594 1 94.62 131 PRO A CA 1
ATOM 1001 C C . PRO A 1 131 ? -14.867 0.544 8.422 1 94.62 131 PRO A C 1
ATOM 1003 O O . PRO A 1 131 ? -14.461 0.662 7.266 1 94.62 131 PRO A O 1
ATOM 1006 N N . SER A 1 132 ? -16.031 0.015 8.641 1 93.38 132 SER A N 1
ATOM 1007 C CA . SER A 1 132 ? -16.875 -0.508 7.566 1 93.38 132 SER A CA 1
ATOM 1008 C C . SER A 1 132 ? -17.203 0.581 6.551 1 93.38 132 SER A C 1
ATOM 1010 O O . SER A 1 132 ? -17.062 0.379 5.344 1 93.38 132 SER A O 1
ATOM 1012 N N . GLU A 1 133 ? -17.609 1.771 7.082 1 94.25 133 GLU A N 1
ATOM 1013 C CA . GLU A 1 133 ? -17.953 2.887 6.207 1 94.25 133 GLU A CA 1
ATOM 1014 C C . GLU A 1 133 ? -16.906 4.004 6.309 1 94.25 133 GLU A C 1
ATOM 1016 O O . GLU A 1 133 ? -16.891 4.922 5.488 1 94.25 133 GLU A O 1
ATOM 1021 N N . ASN A 1 134 ? -16.109 3.918 7.324 1 97.25 134 ASN A N 1
ATOM 1022 C CA . ASN A 1 134 ? -15.055 4.891 7.59 1 97.25 134 ASN A CA 1
ATOM 1023 C C . ASN A 1 134 ? -13.672 4.281 7.414 1 97.25 134 ASN A C 1
ATOM 1025 O O . ASN A 1 134 ? -12.953 4.062 8.391 1 97.25 134 ASN A O 1
ATOM 1029 N N . GLN A 1 135 ? -13.273 4.145 6.16 1 97.25 135 GLN A N 1
ATOM 1030 C CA . GLN A 1 135 ? -12.156 3.27 5.84 1 97.25 135 GLN A CA 1
ATOM 1031 C C . GLN A 1 135 ? -10.852 4.059 5.746 1 97.25 135 GLN A C 1
ATOM 1033 O O . GLN A 1 135 ? -9.781 3.477 5.562 1 97.25 135 GLN A O 1
ATOM 1038 N N . CYS A 1 136 ? -10.938 5.359 5.902 1 98.19 136 CYS A N 1
ATOM 1039 C CA . CYS A 1 136 ? -9.727 6.141 5.672 1 98.19 136 CYS A CA 1
ATOM 1040 C C . CYS A 1 136 ? -9.281 6.836 6.953 1 98.19 136 CYS A C 1
ATOM 1042 O O . CYS A 1 136 ? -10.109 7.324 7.723 1 98.19 136 CYS A O 1
ATOM 1044 N N . LEU A 1 137 ? -7.988 6.863 7.129 1 96.5 137 LEU A N 1
ATOM 1045 C CA . LEU A 1 137 ? -7.383 7.23 8.406 1 96.5 137 LEU A CA 1
ATOM 1046 C C . LEU A 1 137 ? -6.984 8.703 8.414 1 96.5 137 LEU A C 1
ATOM 1048 O O . LEU A 1 137 ? -6.496 9.227 7.41 1 96.5 137 LEU A O 1
ATOM 1052 N N . LEU A 1 138 ? -7.195 9.367 9.57 1 95.25 138 LEU A N 1
ATOM 1053 C CA . LEU A 1 138 ? -6.789 10.758 9.766 1 95.25 138 LEU A CA 1
ATOM 1054 C C . LEU A 1 138 ? -6.105 10.945 11.117 1 95.25 138 LEU A C 1
ATOM 1056 O O . LEU A 1 138 ? -6.273 10.117 12.023 1 95.25 138 LEU A O 1
ATOM 1060 N N . ILE A 1 139 ? -5.27 11.906 11.18 1 94.81 139 ILE A N 1
ATOM 1061 C CA . ILE A 1 139 ? -4.742 12.375 12.453 1 94.81 139 ILE A CA 1
ATOM 1062 C C . ILE A 1 139 ? -5.738 13.336 13.102 1 94.81 139 ILE A C 1
ATOM 1064 O O . ILE A 1 139 ? -6.422 14.094 12.406 1 94.81 139 ILE A O 1
ATOM 1068 N N . ASN A 1 140 ? -5.883 13.211 14.359 1 93.25 140 ASN A N 1
ATOM 1069 C CA . ASN A 1 140 ? -6.672 14.117 15.188 1 93.25 140 ASN A CA 1
ATOM 1070 C C . ASN A 1 140 ? -5.785 14.93 16.125 1 93.25 140 ASN A C 1
ATOM 1072 O O . ASN A 1 140 ? -5.035 14.359 16.922 1 93.25 140 ASN A O 1
ATOM 1076 N N . THR A 1 141 ? -5.871 16.203 15.953 1 92.94 141 THR A N 1
ATOM 1077 C CA . THR A 1 141 ? -4.961 17.031 16.719 1 92.94 141 THR A CA 1
ATOM 1078 C C . THR A 1 141 ? -5.523 17.312 18.109 1 92.94 141 THR A C 1
ATOM 1080 O O . THR A 1 141 ? -4.816 17.828 18.984 1 92.94 141 THR A O 1
ATOM 1083 N N . GLU A 1 142 ? -6.859 16.984 18.062 1 83.56 142 GLU A N 1
ATOM 1084 C CA . GLU A 1 142 ? -7.449 17.172 19.391 1 83.56 142 GLU A CA 1
ATOM 1085 C C . GLU A 1 142 ? -7.133 15.992 20.312 1 83.56 142 GLU A C 1
ATOM 1087 O O . GLU A 1 142 ? -7.41 14.844 19.969 1 83.56 142 GLU A O 1
ATOM 1092 N N . GLY A 1 143 ? -6.535 16.094 21.312 1 68.62 143 GLY A N 1
ATOM 1093 C CA . GLY A 1 143 ? -6.316 15.148 22.406 1 68.62 143 GLY A CA 1
ATOM 1094 C C . GLY A 1 143 ? -5.422 13.992 22.016 1 68.62 143 GLY A C 1
ATOM 1095 O O . GLY A 1 143 ? -4.797 14.016 20.953 1 68.62 143 GLY A O 1
ATOM 1096 N N . ASN A 1 144 ? -5.156 13.086 22.828 1 64.38 144 ASN A N 1
ATOM 1097 C CA . ASN A 1 144 ? -4.363 11.867 22.734 1 64.38 144 ASN A CA 1
ATOM 1098 C C . ASN A 1 144 ? -5.211 10.688 22.266 1 64.38 144 ASN A C 1
ATOM 1100 O O . ASN A 1 144 ? -5.203 9.625 22.891 1 64.38 144 ASN A O 1
ATOM 1104 N N . LYS A 1 145 ? -6.121 11.047 21.359 1 66.38 145 LYS A N 1
ATOM 1105 C CA . LYS A 1 145 ? -7.121 10.023 21.078 1 66.38 145 LYS A CA 1
ATOM 1106 C C . LYS A 1 145 ? -6.586 8.992 20.078 1 66.38 145 LYS A C 1
ATOM 1108 O O . LYS A 1 145 ? -7.262 8.008 19.781 1 66.38 145 LYS A O 1
ATOM 1113 N N . GLY A 1 146 ? -5.402 9.016 19.734 1 81.12 146 GLY A N 1
ATOM 1114 C CA . GLY A 1 146 ? -4.918 7.996 18.812 1 81.12 146 GLY A CA 1
ATOM 1115 C C . GLY A 1 146 ? -5.34 8.234 17.375 1 81.12 146 GLY A C 1
ATOM 1116 O O . GLY A 1 146 ? -5.395 9.383 16.922 1 81.12 146 GLY A O 1
ATOM 1117 N N . TRP A 1 147 ? -5.656 6.996 16.656 1 90.06 147 TRP A N 1
ATOM 1118 C CA . TRP A 1 147 ? -6.027 7.117 15.258 1 90.06 147 TRP A CA 1
ATOM 1119 C C . TRP A 1 147 ? -7.492 7.516 15.117 1 90.06 147 TRP A C 1
ATOM 1121 O O . TRP A 1 147 ? -8.32 7.176 15.961 1 90.06 147 TRP A O 1
ATOM 1131 N N . SER A 1 148 ? -7.82 8.258 14.156 1 92.94 148 SER A N 1
ATOM 1132 C CA . SER A 1 148 ? -9.188 8.547 13.742 1 92.94 148 SER A CA 1
ATOM 1133 C C . SER A 1 148 ? -9.438 8.102 12.297 1 92.94 148 SER A C 1
ATOM 1135 O O . SER A 1 148 ? -8.492 7.957 11.523 1 92.94 148 SER A O 1
ATOM 1137 N N . ASN A 1 149 ? -10.719 7.789 12.055 1 95.81 149 ASN A N 1
ATOM 1138 C CA . ASN A 1 149 ? -11.07 7.398 10.695 1 95.81 149 ASN A CA 1
ATOM 1139 C C . ASN A 1 149 ? -12.398 8.016 10.258 1 95.81 149 ASN A C 1
ATOM 1141 O O . ASN A 1 149 ? -13.227 8.375 11.094 1 95.81 149 ASN A O 1
ATOM 1145 N N . HIS A 1 150 ? -12.492 8.211 8.961 1 97 150 HIS A N 1
ATOM 1146 C CA . HIS A 1 150 ? -13.672 8.828 8.359 1 97 150 HIS A CA 1
ATOM 1147 C C . HIS A 1 150 ? -13.961 8.234 6.984 1 97 150 HIS A C 1
ATOM 1149 O O . HIS A 1 150 ? -13.172 7.438 6.465 1 97 150 HIS A O 1
ATOM 1155 N N . ARG A 1 151 ? -15.211 8.602 6.488 1 98.19 151 ARG A N 1
ATOM 1156 C CA . ARG A 1 151 ? -15.531 8.195 5.125 1 98.19 151 ARG A CA 1
ATOM 1157 C C . ARG A 1 151 ? -14.531 8.773 4.133 1 98.19 151 ARG A C 1
ATOM 1159 O O . ARG A 1 151 ? -14.203 9.961 4.188 1 98.19 151 ARG A O 1
ATOM 1166 N N . CYS A 1 152 ? -14.102 7.973 3.184 1 98.56 152 CYS A N 1
ATOM 1167 C CA . CYS A 1 152 ? -13 8.312 2.287 1 98.56 152 CYS A CA 1
ATOM 1168 C C . CYS A 1 152 ? -13.383 9.469 1.372 1 98.56 152 CYS A C 1
ATOM 1170 O O . CYS A 1 152 ? -12.516 10.188 0.875 1 98.56 152 CYS A O 1
ATOM 1172 N N . ASN A 1 153 ? -14.648 9.656 1.189 1 98.31 153 ASN A N 1
ATOM 1173 C CA . ASN A 1 153 ? -15.094 10.664 0.239 1 98.31 153 ASN A CA 1
ATOM 1174 C C . ASN A 1 153 ? -15.258 12.031 0.905 1 98.31 153 ASN A C 1
ATOM 1176 O O . ASN A 1 153 ? -15.609 13.008 0.246 1 98.31 153 ASN A O 1
ATOM 1180 N N . ASN A 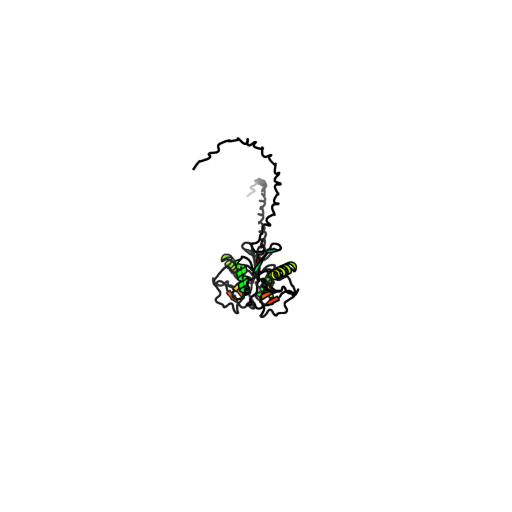1 154 ? -15 12.086 2.25 1 98.5 154 ASN A N 1
ATOM 1181 C CA . ASN A 1 154 ? -14.992 13.383 2.912 1 98.5 154 ASN A CA 1
ATOM 1182 C C . ASN A 1 154 ? -13.75 14.188 2.557 1 98.5 154 ASN A C 1
ATOM 1184 O O . ASN A 1 154 ? -12.773 13.633 2.049 1 98.5 154 ASN A O 1
ATOM 1188 N N . PHE A 1 155 ? -13.867 15.508 2.848 1 98.81 155 PHE A N 1
ATOM 1189 C CA . PHE A 1 155 ? -12.797 16.406 2.457 1 98.81 155 PHE A CA 1
ATOM 1190 C C . PHE A 1 155 ? -12.047 16.922 3.682 1 98.81 155 PHE A C 1
ATOM 1192 O O . PHE A 1 155 ? -12.648 17.531 4.574 1 98.81 155 PHE A O 1
ATOM 1199 N N . PHE A 1 156 ? -10.758 16.609 3.746 1 98.75 156 PHE A N 1
ATOM 1200 C CA . PHE A 1 156 ? -9.898 17.109 4.812 1 98.75 156 PHE A CA 1
ATOM 1201 C C . PHE A 1 156 ? -8.547 17.547 4.258 1 98.75 156 PHE A C 1
ATOM 1203 O O . PHE A 1 156 ? -8.156 17.141 3.162 1 98.75 156 PHE A O 1
ATOM 1210 N N . PRO A 1 157 ? -7.859 18.5 4.98 1 98.88 157 PRO A N 1
ATOM 1211 C CA . PRO A 1 157 ? -6.438 18.656 4.664 1 98.88 157 PRO A CA 1
ATOM 1212 C C . PRO A 1 157 ? -5.656 17.359 4.797 1 98.88 157 PRO A C 1
ATOM 1214 O O . PRO A 1 157 ? -6.195 16.344 5.266 1 98.88 157 PRO A O 1
ATOM 1217 N N . TYR A 1 158 ? -4.492 17.328 4.27 1 98.81 158 TYR A N 1
ATOM 1218 C CA . TYR A 1 158 ? -3.779 16.047 4.273 1 98.81 158 TYR A CA 1
ATOM 1219 C C . TYR A 1 158 ? -2.271 16.266 4.312 1 98.81 158 TYR A C 1
ATOM 1221 O O . TYR A 1 158 ? -1.787 17.359 3.979 1 98.81 158 TYR A O 1
ATOM 1229 N N . ILE A 1 159 ? -1.59 15.25 4.773 1 98.75 159 ILE A N 1
ATOM 1230 C CA . ILE A 1 159 ? -0.139 15.312 4.914 1 98.75 159 ILE A CA 1
ATOM 1231 C C . ILE A 1 159 ? 0.512 14.32 3.953 1 98.75 159 ILE A C 1
ATOM 1233 O O . ILE A 1 159 ? 0.168 13.133 3.945 1 98.75 159 ILE A O 1
ATOM 1237 N N . CYS A 1 160 ? 1.426 14.859 3.141 1 98.31 160 CYS A N 1
ATOM 1238 C CA . CYS A 1 160 ? 2.217 14.031 2.232 1 98.31 160 CYS A CA 1
ATOM 1239 C C . CYS A 1 160 ? 3.57 13.695 2.844 1 98.31 160 CYS A C 1
ATOM 1241 O O . CYS A 1 160 ? 4.094 14.453 3.662 1 98.31 160 CYS A O 1
ATOM 1243 N N . GLU A 1 161 ? 4.039 12.562 2.379 1 97.5 161 GLU A N 1
ATOM 1244 C CA . GLU A 1 161 ? 5.352 12.102 2.82 1 97.5 161 GLU A CA 1
ATOM 1245 C C . GLU A 1 161 ? 6.188 11.602 1.643 1 97.5 161 GLU A C 1
ATOM 1247 O O . GLU A 1 161 ? 5.676 10.914 0.759 1 97.5 161 GLU A O 1
ATOM 1252 N N . MET A 1 162 ? 7.395 12.07 1.593 1 94.38 162 MET A N 1
ATOM 1253 C CA . MET A 1 162 ? 8.43 11.469 0.758 1 94.38 162 MET A CA 1
ATOM 1254 C C . MET A 1 162 ? 9.477 10.758 1.613 1 94.38 162 MET A C 1
ATOM 1256 O O . MET A 1 162 ? 10.2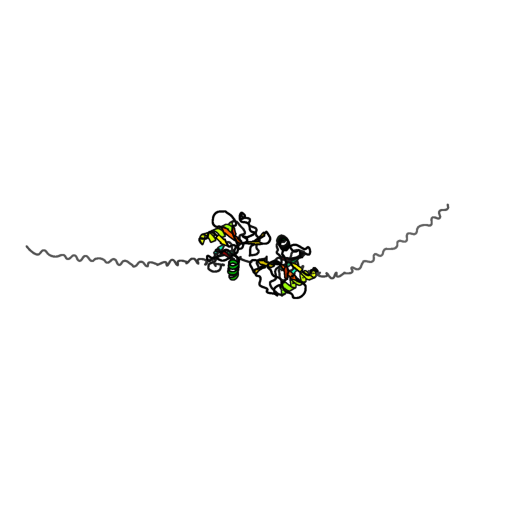34 11.406 2.336 1 94.38 162 MET A O 1
ATOM 1260 N N . ARG A 1 163 ? 9.406 9.383 1.48 1 88.19 163 ARG A N 1
ATOM 1261 C CA . ARG A 1 163 ? 10.328 8.602 2.299 1 88.19 163 ARG A CA 1
ATOM 1262 C C . ARG A 1 163 ? 11.695 8.477 1.629 1 88.19 163 ARG A C 1
ATOM 1264 O O . ARG A 1 163 ? 11.781 8.336 0.408 1 88.19 163 ARG A O 1
ATOM 1271 N N . SER A 1 164 ? 12.719 8.633 2.482 1 76.06 164 SER A N 1
ATOM 1272 C CA . SER A 1 164 ? 14.07 8.484 1.961 1 76.06 164 SER A CA 1
ATOM 1273 C C . SER A 1 164 ? 14.398 7.02 1.689 1 76.06 164 SER A C 1
ATOM 1275 O O . SER A 1 164 ? 14.023 6.141 2.463 1 76.06 164 SER A O 1
ATOM 1277 N N . SER A 1 165 ? 14.227 6.566 0.349 1 59.25 165 SER A N 1
ATOM 1278 C CA . SER A 1 165 ? 14.602 5.191 0.027 1 59.25 165 SER A CA 1
ATOM 1279 C C . SER A 1 165 ? 16 4.871 0.533 1 59.25 165 SER A C 1
ATOM 1281 O O . SER A 1 165 ? 16.734 5.766 0.946 1 59.25 165 SER A O 1
ATOM 1283 N N . CYS A 1 166 ? 17.047 4.293 0.003 1 46.81 166 CYS A N 1
ATOM 1284 C CA . CYS A 1 166 ? 18.406 3.867 0.286 1 46.81 166 CYS A CA 1
ATOM 1285 C C . CYS A 1 166 ? 19.297 5.059 0.656 1 46.81 166 CYS A C 1
ATOM 1287 O O . CYS A 1 166 ? 19.031 6.184 0.235 1 46.81 166 CYS A O 1
ATOM 1289 N N . MET B 1 1 ? 45.156 -97.938 12.406 1 22.56 1 MET B N 1
ATOM 1290 C CA . MET B 1 1 ? 45.688 -96.875 13.305 1 22.56 1 MET B CA 1
ATOM 1291 C C . MET B 1 1 ? 46.875 -96.188 12.664 1 22.56 1 MET B C 1
ATOM 1293 O O . MET B 1 1 ? 47.344 -95.188 13.188 1 22.56 1 MET B O 1
ATOM 1297 N N . ARG B 1 2 ? 47.625 -96.938 11.797 1 24.86 2 ARG B N 1
ATOM 1298 C CA . ARG B 1 2 ? 48.969 -96.438 11.57 1 24.86 2 ARG B CA 1
ATOM 1299 C C . ARG B 1 2 ? 48.938 -95.125 10.797 1 24.86 2 ARG B C 1
ATOM 1301 O O . ARG B 1 2 ? 48.219 -95 9.812 1 24.86 2 ARG B O 1
ATOM 1308 N N . GLY B 1 3 ? 49.375 -94.125 11.438 1 23.59 3 GLY B N 1
ATOM 1309 C CA . GLY B 1 3 ? 49.562 -92.688 11.539 1 23.59 3 GLY B CA 1
ATOM 1310 C C . GLY B 1 3 ? 50.531 -92.125 10.531 1 23.59 3 GLY B C 1
ATOM 1311 O O . GLY B 1 3 ? 51.75 -92.25 10.703 1 23.59 3 GLY B O 1
ATOM 1312 N N . LEU B 1 4 ? 50.406 -92.562 9.242 1 30.31 4 LEU B N 1
ATOM 1313 C CA . LEU B 1 4 ? 51.5 -92.125 8.336 1 30.31 4 LEU B CA 1
ATOM 1314 C C . LEU B 1 4 ? 51.688 -90.625 8.359 1 30.31 4 LEU B C 1
ATOM 1316 O O . LEU B 1 4 ? 50.781 -89.875 8.023 1 30.31 4 LEU B O 1
ATOM 1320 N N . LEU B 1 5 ? 52.75 -90.125 9.094 1 28.72 5 LEU B N 1
ATOM 1321 C CA . LEU B 1 5 ? 53.188 -88.812 9.594 1 28.72 5 LEU B CA 1
ATOM 1322 C C . LEU B 1 5 ? 53.844 -88 8.484 1 28.72 5 LEU B C 1
ATOM 1324 O O . LEU B 1 5 ? 54.781 -87.25 8.742 1 28.72 5 LEU B O 1
ATOM 1328 N N . ALA B 1 6 ? 53.469 -88.188 7.188 1 32.31 6 ALA B N 1
ATOM 1329 C CA . ALA B 1 6 ? 54.5 -87.625 6.324 1 32.31 6 ALA B CA 1
ATOM 1330 C C . ALA B 1 6 ? 54.719 -86.125 6.625 1 32.31 6 ALA B C 1
ATOM 1332 O O . ALA B 1 6 ? 53.781 -85.375 6.73 1 32.31 6 ALA B O 1
ATOM 1333 N N . LEU B 1 7 ? 56.062 -85.812 6.766 1 26.08 7 LEU B N 1
ATOM 1334 C CA . LEU B 1 7 ? 56.906 -84.688 7.273 1 26.08 7 LEU B CA 1
ATOM 1335 C C . LEU B 1 7 ? 56.719 -83.438 6.461 1 26.08 7 LEU B C 1
ATOM 1337 O O . LEU B 1 7 ? 56.156 -83.5 5.352 1 26.08 7 LEU B O 1
ATOM 1341 N N . VAL B 1 8 ? 57.844 -82.562 6.297 1 25.48 8 VAL B N 1
ATOM 1342 C CA . VAL B 1 8 ? 58.344 -81.312 6.902 1 25.48 8 VAL B CA 1
ATOM 1343 C C . VAL B 1 8 ? 58.406 -80.188 5.852 1 25.48 8 VAL B C 1
ATOM 1345 O O . VAL B 1 8 ? 58.031 -79.062 6.129 1 25.48 8 VAL B O 1
ATOM 1348 N N . LEU B 1 9 ? 58.875 -80.438 4.523 1 26.73 9 LEU B N 1
ATOM 1349 C CA . LEU B 1 9 ? 59.969 -79.5 4.23 1 26.73 9 LEU B CA 1
ATOM 1350 C C . LEU B 1 9 ? 59.406 -78.125 3.885 1 26.73 9 LEU B C 1
ATOM 1352 O O . LEU B 1 9 ? 58.406 -78 3.182 1 26.73 9 LEU B O 1
ATOM 1356 N N . LEU B 1 10 ? 59.969 -77 4.59 1 28.75 10 LEU B N 1
ATOM 1357 C CA . LEU B 1 10 ? 59.75 -75.562 4.934 1 28.75 10 LEU B CA 1
ATOM 1358 C C . LEU B 1 10 ? 60.188 -74.688 3.787 1 28.75 10 LEU B C 1
ATOM 1360 O O . LEU B 1 10 ? 60.656 -73.562 4.016 1 28.75 10 LEU B O 1
ATOM 1364 N N . GLY B 1 11 ? 60.125 -75.125 2.473 1 28.62 11 GLY B N 1
ATOM 1365 C CA . GLY B 1 11 ? 60.938 -74.25 1.634 1 28.62 11 GLY B CA 1
ATOM 1366 C C . GLY B 1 11 ? 60.5 -72.812 1.683 1 28.62 11 GLY B C 1
ATOM 1367 O O . GLY B 1 11 ? 59.312 -72.5 1.799 1 28.62 11 GLY B O 1
ATOM 1368 N N . GLY B 1 12 ? 61.469 -71.875 2.111 1 27.31 12 GLY B N 1
ATOM 1369 C CA . GLY B 1 12 ? 61.5 -70.438 2.42 1 27.31 12 GLY B CA 1
ATOM 1370 C C . GLY B 1 12 ? 61.312 -69.562 1.204 1 27.31 12 GLY B C 1
ATOM 1371 O O . GLY B 1 12 ? 62.062 -69.625 0.246 1 27.31 12 GLY B O 1
ATOM 1372 N N . VAL B 1 13 ? 60.062 -69.438 0.617 1 34.03 13 VAL B N 1
ATOM 1373 C CA . VAL B 1 13 ? 59.812 -68.625 -0.587 1 34.03 13 VAL B CA 1
ATOM 1374 C C . VAL B 1 13 ? 60.188 -67.188 -0.348 1 34.03 13 VAL B C 1
ATOM 1376 O O . VAL B 1 13 ? 59.688 -66.562 0.581 1 34.03 13 VAL B O 1
ATOM 1379 N N . LEU B 1 14 ? 61.5 -66.812 -0.712 1 30.38 14 LEU B N 1
ATOM 1380 C CA . LEU B 1 14 ? 62.062 -65.438 -0.589 1 30.38 14 LEU B CA 1
ATOM 1381 C C . LEU B 1 14 ? 61.188 -64.438 -1.289 1 30.38 14 LEU B C 1
ATOM 1383 O O . LEU B 1 14 ? 60.719 -64.688 -2.416 1 30.38 14 LEU B O 1
ATOM 1387 N N . ALA B 1 15 ? 60.562 -63.531 -0.515 1 31.53 15 ALA B N 1
ATOM 1388 C CA . ALA B 1 15 ? 59.625 -62.469 -0.713 1 31.53 15 ALA B CA 1
ATOM 1389 C C . ALA 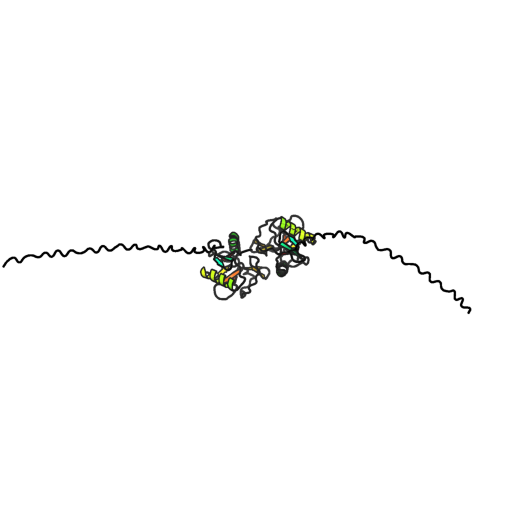B 1 15 ? 60.25 -61.312 -1.479 1 31.53 15 ALA B C 1
ATOM 1391 O O . ALA B 1 15 ? 61.094 -60.594 -0.95 1 31.53 15 ALA B O 1
ATOM 1392 N N . VAL B 1 16 ? 60.875 -61.562 -2.637 1 37.53 16 VAL B N 1
ATOM 1393 C CA . VAL B 1 16 ? 61.5 -60.344 -3.123 1 37.53 16 VAL B CA 1
ATOM 1394 C C . VAL B 1 16 ? 60.469 -59.219 -3.215 1 37.53 16 VAL B C 1
ATOM 1396 O O . VAL B 1 16 ? 59.406 -59.375 -3.811 1 37.53 16 VAL B O 1
ATOM 1399 N N . GLY B 1 17 ? 60.531 -58.25 -2.236 1 28.8 17 GLY B N 1
ATOM 1400 C CA . GLY B 1 17 ? 59.688 -57.094 -2.012 1 28.8 17 GLY B CA 1
ATOM 1401 C C . GLY B 1 17 ? 59.75 -56.094 -3.16 1 28.8 17 GLY B C 1
ATOM 1402 O O . GLY B 1 17 ? 60.812 -55.625 -3.529 1 28.8 17 GLY B O 1
ATOM 1403 N N . ALA B 1 18 ? 59.094 -56.406 -4.258 1 33.84 18 ALA B N 1
ATOM 1404 C CA . ALA B 1 18 ? 59.062 -55.469 -5.367 1 33.84 18 ALA B CA 1
ATOM 1405 C C . ALA B 1 18 ? 58.656 -54.062 -4.887 1 33.84 18 ALA B C 1
ATOM 1407 O O . ALA B 1 18 ? 57.719 -53.906 -4.102 1 33.84 18 ALA B O 1
ATOM 1408 N N . ALA B 1 19 ? 59.656 -53.062 -4.883 1 36.81 19 ALA B N 1
ATOM 1409 C CA . ALA B 1 19 ? 59.5 -51.656 -4.535 1 36.81 19 ALA B CA 1
ATOM 1410 C C . ALA B 1 19 ? 58.406 -51 -5.352 1 36.81 19 ALA B C 1
ATOM 1412 O O . ALA B 1 19 ? 58.312 -51.219 -6.566 1 36.81 19 ALA B O 1
ATOM 1413 N N . PRO B 1 20 ? 57.219 -50.781 -4.766 1 32.94 20 PRO B N 1
ATOM 1414 C CA . PRO B 1 20 ? 56.125 -50.156 -5.516 1 32.94 20 PRO B CA 1
ATOM 1415 C C . PRO B 1 20 ? 56.531 -48.844 -6.16 1 32.94 20 PRO B C 1
ATOM 1417 O O . PRO B 1 20 ? 57.375 -48.125 -5.605 1 32.94 20 PRO B O 1
ATOM 1420 N N . GLY B 1 21 ? 57.031 -48.844 -7.414 1 32.09 21 GLY B N 1
ATOM 1421 C CA . GLY B 1 21 ? 57.219 -47.625 -8.141 1 32.09 21 GLY B CA 1
ATOM 1422 C C . GLY B 1 21 ? 56.156 -46.562 -7.848 1 32.09 21 GLY B C 1
ATOM 1423 O O . GLY B 1 21 ? 54.969 -46.906 -7.73 1 32.09 21 GLY B O 1
ATOM 1424 N N . ALA B 1 22 ? 56.656 -45.438 -7.246 1 37.06 22 ALA B N 1
ATOM 1425 C CA . ALA B 1 22 ? 55.875 -44.25 -6.895 1 37.06 22 ALA B CA 1
ATOM 1426 C C . ALA B 1 22 ? 55.125 -43.688 -8.109 1 37.06 22 ALA B C 1
ATOM 1428 O O . ALA B 1 22 ? 55.75 -43.281 -9.086 1 37.06 22 ALA B O 1
ATOM 1429 N N . ARG B 1 23 ? 54.094 -44.469 -8.57 1 31.88 23 ARG B N 1
ATOM 1430 C CA . ARG B 1 23 ? 53.312 -43.75 -9.57 1 31.88 23 ARG B CA 1
ATOM 1431 C C . ARG B 1 23 ? 53 -42.344 -9.109 1 31.88 23 ARG B C 1
ATOM 1433 O O . ARG B 1 23 ? 52.531 -42.125 -7.988 1 31.88 23 ARG B O 1
ATOM 1440 N N . ASN B 1 24 ? 53.906 -41.375 -9.508 1 35.16 24 ASN B N 1
ATOM 1441 C CA . ASN B 1 24 ? 53.594 -39.969 -9.312 1 35.16 24 ASN B CA 1
ATOM 1442 C C . ASN B 1 24 ? 52.188 -39.656 -9.82 1 35.16 24 ASN B C 1
ATOM 1444 O O . ASN B 1 24 ? 51.906 -39.75 -11.023 1 35.16 24 ASN B O 1
ATOM 1448 N N . SER B 1 25 ? 51.125 -40.25 -9.273 1 36.59 25 SER B N 1
ATOM 1449 C CA . SER B 1 25 ? 49.812 -39.75 -9.641 1 36.59 25 SER B CA 1
ATOM 1450 C C . SER B 1 25 ? 49.781 -38.219 -9.648 1 36.59 25 SER B C 1
ATOM 1452 O O . SER B 1 25 ? 50 -37.594 -8.617 1 36.59 25 SER B O 1
ATOM 1454 N N . SER B 1 26 ? 50.344 -37.625 -10.695 1 39.25 26 SER B N 1
ATOM 1455 C CA . SER B 1 26 ? 49.969 -36.219 -10.844 1 39.25 26 SER B CA 1
ATOM 1456 C C . SER B 1 26 ? 48.469 -36 -10.68 1 39.25 26 SER B C 1
ATOM 1458 O O . SER B 1 26 ? 47.688 -36.438 -11.523 1 39.25 26 SER B O 1
ATOM 1460 N N . ALA B 1 27 ? 48 -36.156 -9.445 1 40.28 27 ALA B N 1
ATOM 1461 C CA . ALA B 1 27 ? 46.656 -35.688 -9.156 1 40.28 27 ALA B CA 1
ATOM 1462 C C . ALA B 1 27 ? 46.375 -34.344 -9.82 1 40.28 27 ALA B C 1
ATOM 1464 O O . ALA B 1 27 ? 47.031 -33.344 -9.531 1 40.28 27 ALA B O 1
ATOM 1465 N N . LEU B 1 28 ? 46.062 -34.438 -11.148 1 40.44 28 LEU B N 1
ATOM 1466 C CA . LEU B 1 28 ? 45.438 -33.25 -11.656 1 40.44 28 LEU B CA 1
ATOM 1467 C C . LEU B 1 28 ? 44.5 -32.625 -10.625 1 40.44 28 LEU B C 1
ATOM 1469 O O . LEU B 1 28 ? 43.594 -33.312 -10.133 1 40.44 28 LEU B O 1
ATOM 1473 N N . THR B 1 29 ? 45.094 -31.906 -9.703 1 41.31 29 THR B N 1
ATOM 1474 C CA . THR B 1 29 ? 44.25 -31.062 -8.867 1 41.31 29 THR B CA 1
ATOM 1475 C C . THR B 1 29 ? 43.094 -30.453 -9.688 1 41.31 29 THR B C 1
ATOM 1477 O O . THR B 1 29 ? 43.344 -29.719 -10.656 1 41.31 29 THR B O 1
ATOM 1480 N N . SER B 1 30 ? 42.094 -31.25 -10.047 1 40.38 30 SER B N 1
ATOM 1481 C CA . SER B 1 30 ? 40.906 -30.594 -10.555 1 40.38 30 SER B CA 1
ATOM 1482 C C . SER B 1 30 ? 40.656 -29.281 -9.836 1 40.38 30 SER B C 1
ATOM 1484 O O . SER B 1 30 ? 40.531 -29.234 -8.609 1 40.38 30 SER B O 1
ATOM 1486 N N . SER B 1 31 ? 41.281 -28.25 -10.227 1 39.91 31 SER B N 1
ATOM 1487 C CA . SER B 1 31 ? 40.75 -26.953 -9.758 1 39.91 31 SER B CA 1
ATOM 1488 C C . SER B 1 31 ? 39.219 -26.922 -9.797 1 39.91 31 SER B C 1
ATOM 1490 O O . SER B 1 31 ? 38.625 -26.984 -10.875 1 39.91 31 SER B O 1
ATOM 1492 N N . ALA B 1 32 ? 38.594 -27.703 -8.914 1 39.44 32 ALA B N 1
ATOM 1493 C CA . ALA B 1 32 ? 37.188 -27.406 -8.734 1 39.44 32 ALA B CA 1
ATOM 1494 C C . ALA B 1 32 ? 36.906 -25.906 -8.898 1 39.44 32 ALA B C 1
ATOM 1496 O O . ALA B 1 32 ? 37.5 -25.094 -8.188 1 39.44 32 ALA B O 1
ATOM 1497 N N . GLY B 1 33 ? 36.906 -25.453 -10.133 1 41.22 33 GLY B N 1
ATOM 1498 C CA . GLY B 1 33 ? 36.406 -24.094 -10.281 1 41.22 33 GLY B CA 1
ATOM 1499 C C . GLY B 1 33 ? 35.438 -23.703 -9.188 1 41.22 33 GLY B C 1
ATOM 1500 O O . GLY B 1 33 ? 34.594 -24.5 -8.75 1 41.22 33 GLY B O 1
ATOM 1501 N N . THR B 1 34 ? 35.969 -22.969 -8.312 1 39.75 34 THR B N 1
ATOM 1502 C CA . THR B 1 34 ? 35.062 -22.328 -7.379 1 39.75 34 THR B CA 1
ATOM 1503 C C . THR B 1 34 ? 33.75 -21.984 -8.062 1 39.75 34 THR B C 1
ATOM 1505 O O . THR B 1 34 ? 33.719 -21.188 -9 1 39.75 34 THR B O 1
ATOM 1508 N N . ARG B 1 35 ? 32.906 -23 -8.438 1 33.41 35 ARG B N 1
ATOM 1509 C CA . ARG B 1 35 ? 31.562 -22.469 -8.734 1 33.41 35 ARG B CA 1
ATOM 1510 C C . ARG B 1 35 ? 31.266 -21.234 -7.902 1 33.41 35 ARG B C 1
ATOM 1512 O O . ARG B 1 35 ? 31.312 -21.281 -6.672 1 33.41 35 ARG B O 1
ATOM 1519 N N . ALA B 1 36 ? 31.734 -20.172 -8.305 1 39.25 36 ALA B N 1
ATOM 1520 C CA . ALA B 1 36 ? 31.156 -18.953 -7.727 1 39.25 36 ALA B CA 1
ATOM 1521 C C . ALA B 1 36 ? 29.812 -19.25 -7.059 1 39.25 36 ALA B C 1
ATOM 1523 O O . ALA B 1 36 ? 28.875 -19.672 -7.719 1 39.25 36 ALA B O 1
ATOM 1524 N N . GLU B 1 37 ? 29.766 -20.016 -5.957 1 40.5 37 GLU B N 1
ATOM 1525 C CA . GLU B 1 37 ? 28.531 -20.047 -5.195 1 40.5 37 GLU B CA 1
ATOM 1526 C C . GLU B 1 37 ? 27.656 -18.844 -5.516 1 40.5 37 GLU B C 1
ATOM 1528 O O . GLU B 1 37 ? 28.078 -17.703 -5.352 1 40.5 37 GLU B O 1
ATOM 1533 N N . ARG B 1 38 ? 26.953 -18.781 -6.566 1 44.22 38 ARG B N 1
ATOM 1534 C CA . ARG B 1 38 ? 25.984 -17.703 -6.766 1 44.22 38 ARG B CA 1
ATOM 1535 C C . ARG B 1 38 ? 25.438 -17.203 -5.434 1 44.22 38 ARG B C 1
ATOM 1537 O O . ARG B 1 38 ? 24.812 -17.969 -4.691 1 44.22 38 ARG B O 1
ATOM 1544 N N . ILE B 1 39 ? 26.203 -16.547 -4.602 1 49.91 39 ILE B N 1
ATOM 1545 C CA . ILE B 1 39 ? 25.719 -15.867 -3.406 1 49.91 39 ILE B CA 1
ATOM 1546 C C . ILE B 1 39 ? 24.203 -15.641 -3.518 1 49.91 39 ILE B C 1
ATOM 1548 O O . ILE B 1 39 ? 23.75 -14.938 -4.422 1 49.91 39 ILE B O 1
ATOM 1552 N N . ASN B 1 40 ? 23.422 -16.641 -3.443 1 58.47 40 ASN B N 1
ATOM 1553 C CA . ASN B 1 40 ? 21.969 -16.531 -3.475 1 58.47 40 ASN B CA 1
ATOM 1554 C C . ASN B 1 40 ? 21.469 -15.492 -2.486 1 58.47 40 ASN B C 1
ATOM 1556 O O . ASN B 1 40 ? 21.562 -15.68 -1.271 1 58.47 40 ASN B O 1
ATOM 1560 N N . PHE B 1 41 ? 21.438 -14.25 -2.918 1 80.62 41 PHE B N 1
ATOM 1561 C CA . PHE B 1 41 ? 21.031 -13.109 -2.109 1 80.62 41 PHE B CA 1
ATOM 1562 C C . PHE B 1 41 ? 19.609 -13.281 -1.594 1 80.62 41 PHE B C 1
ATOM 1564 O O . PHE B 1 41 ? 19.25 -12.719 -0.557 1 80.62 41 PHE B O 1
ATOM 1571 N N . CYS B 1 42 ? 19.016 -14.359 -2.156 1 89.75 42 CYS B N 1
ATOM 1572 C CA . CYS B 1 42 ? 17.641 -14.555 -1.71 1 89.75 42 CYS B CA 1
ATOM 1573 C C . CYS B 1 42 ? 17.547 -15.711 -0.726 1 89.75 42 CYS B C 1
ATOM 1575 O O . CYS B 1 42 ? 18.422 -16.562 -0.683 1 89.75 42 CYS B O 1
ATOM 1577 N N . LEU B 1 43 ? 16.516 -15.656 0.124 1 88.25 43 LEU B N 1
ATOM 1578 C CA . LEU B 1 43 ? 16.219 -16.766 1.026 1 88.25 43 LEU B CA 1
ATOM 1579 C C . LEU B 1 43 ? 16.062 -18.062 0.253 1 88.25 43 LEU B C 1
ATOM 1581 O O . LEU B 1 43 ? 15.727 -18.047 -0.935 1 88.25 43 LEU B O 1
ATOM 1585 N N . ASP B 1 44 ? 16.359 -19.188 0.923 1 88.31 44 ASP B N 1
ATOM 1586 C CA . ASP B 1 44 ? 16.188 -20.5 0.304 1 88.31 44 ASP B CA 1
ATOM 1587 C C . ASP B 1 44 ? 14.766 -20.656 -0.253 1 88.31 44 ASP B C 1
ATOM 1589 O O . ASP B 1 44 ? 13.789 -20.281 0.4 1 88.31 44 ASP B O 1
ATOM 1593 N N . GLY B 1 45 ? 14.695 -21.156 -1.467 1 89.75 45 GLY B N 1
ATOM 1594 C CA . GLY B 1 45 ? 13.398 -21.391 -2.084 1 89.75 45 GLY B CA 1
ATOM 1595 C C . GLY B 1 45 ? 12.898 -20.203 -2.881 1 89.75 45 GLY B C 1
ATOM 1596 O O . GLY B 1 45 ? 11.898 -20.312 -3.602 1 89.75 45 GLY B O 1
ATOM 1597 N N . TRP B 1 46 ? 13.562 -19.109 -2.676 1 93.75 46 TRP B N 1
ATOM 1598 C CA . TRP B 1 46 ? 13.18 -17.938 -3.439 1 93.75 46 TRP B CA 1
ATOM 1599 C C . TRP B 1 46 ? 14.039 -17.797 -4.695 1 93.75 46 TRP B C 1
ATOM 1601 O O . TRP B 1 46 ? 15.227 -18.109 -4.676 1 93.75 46 TRP B O 1
ATOM 1611 N N . ASP B 1 47 ? 13.406 -17.344 -5.727 1 93.81 47 ASP B N 1
ATOM 1612 C CA . ASP B 1 47 ? 14.086 -17.125 -7 1 93.81 47 ASP B CA 1
ATOM 1613 C C . ASP B 1 47 ? 14.438 -15.656 -7.203 1 93.81 47 ASP B C 1
ATOM 1615 O O . ASP B 1 47 ? 13.641 -14.773 -6.887 1 93.81 47 ASP B O 1
ATOM 1619 N N . ASN B 1 48 ? 15.617 -15.469 -7.723 1 94 48 ASN B N 1
ATOM 1620 C CA . ASN B 1 48 ? 16.078 -14.109 -7.996 1 94 48 ASN B CA 1
ATOM 1621 C C . ASN B 1 48 ? 15.711 -13.672 -9.414 1 94 48 ASN B C 1
ATOM 1623 O O . ASN B 1 48 ? 15.844 -14.445 -10.359 1 94 48 ASN B O 1
ATOM 1627 N N . PHE B 1 49 ? 15.156 -12.461 -9.453 1 94.5 49 PHE B N 1
ATOM 1628 C CA . PHE B 1 49 ? 14.938 -11.836 -10.75 1 94.5 49 PHE B CA 1
ATOM 1629 C C . PHE B 1 49 ? 15.219 -10.336 -10.68 1 94.5 49 PHE B C 1
ATOM 1631 O O . PHE B 1 49 ? 14.469 -9.594 -10.047 1 94.5 49 PHE B O 1
ATOM 1638 N N . ARG B 1 50 ? 16.234 -9.914 -11.273 1 91.12 50 ARG B N 1
ATOM 1639 C CA . ARG B 1 50 ? 16.641 -8.516 -11.375 1 91.12 50 ARG B CA 1
ATOM 1640 C C . ARG B 1 50 ? 16.766 -7.883 -9.992 1 91.12 50 ARG B C 1
ATOM 1642 O O . ARG B 1 50 ? 16.297 -6.766 -9.773 1 91.12 50 ARG B O 1
ATOM 1649 N N . GLY B 1 51 ? 17.297 -8.633 -9.117 1 89.94 51 GLY B N 1
ATOM 1650 C CA . GLY B 1 51 ? 17.609 -8.102 -7.801 1 89.94 51 GLY B CA 1
ATOM 1651 C C . GLY B 1 51 ? 16.5 -8.312 -6.789 1 89.94 51 GLY B C 1
ATOM 1652 O O . GLY B 1 51 ? 16.688 -8.094 -5.59 1 89.94 51 GLY B O 1
ATOM 1653 N N . ASP B 1 52 ? 15.375 -8.688 -7.293 1 94.25 52 ASP B N 1
ATOM 1654 C CA . ASP B 1 52 ? 14.266 -8.992 -6.395 1 94.25 52 ASP B CA 1
ATOM 1655 C C . ASP B 1 52 ? 14.102 -10.5 -6.215 1 94.25 52 ASP B C 1
ATOM 1657 O O . ASP B 1 52 ? 14.516 -11.281 -7.074 1 94.25 52 ASP B O 1
ATOM 1661 N N . CYS B 1 53 ? 13.562 -10.859 -5.094 1 95.94 53 CYS B N 1
ATOM 1662 C CA . CYS B 1 53 ? 13.359 -12.266 -4.793 1 95.94 53 CYS B CA 1
ATOM 1663 C C . CYS B 1 53 ? 11.875 -12.617 -4.824 1 95.94 53 CYS B C 1
ATOM 1665 O O . CYS B 1 53 ? 11.039 -11.852 -4.34 1 95.94 53 CYS B O 1
ATOM 1667 N N . PHE B 1 54 ? 11.602 -13.789 -5.398 1 97.56 54 PHE B N 1
ATOM 1668 C CA . PHE B 1 54 ? 10.219 -14.203 -5.578 1 97.56 54 PHE B CA 1
ATOM 1669 C C . PHE B 1 54 ? 10.023 -15.633 -5.09 1 97.56 54 PHE B C 1
ATOM 1671 O O . PHE B 1 54 ? 10.938 -16.453 -5.16 1 97.56 54 PHE B O 1
ATOM 1678 N N . TYR B 1 55 ? 8.867 -15.844 -4.594 1 97.19 55 TYR B N 1
ATOM 1679 C CA . TYR B 1 55 ? 8.492 -17.156 -4.094 1 97.19 55 TYR B CA 1
ATOM 1680 C C . TYR B 1 55 ? 7.055 -17.5 -4.48 1 97.19 55 TYR B C 1
ATOM 1682 O O . TYR B 1 55 ? 6.141 -16.703 -4.246 1 97.19 55 TYR B O 1
ATOM 1690 N N . LEU B 1 56 ? 6.879 -18.641 -5.16 1 98.38 56 LEU B N 1
ATOM 1691 C CA . LEU B 1 56 ? 5.539 -19.141 -5.469 1 98.38 56 LEU B CA 1
ATOM 1692 C C . LEU B 1 56 ? 5.035 -20.062 -4.371 1 98.38 56 LEU B C 1
ATOM 1694 O O . LEU B 1 56 ? 5.688 -21.047 -4.039 1 98.38 56 LEU B O 1
ATOM 1698 N N . GLU B 1 57 ? 3.912 -19.688 -3.766 1 98.62 57 GLU B N 1
ATOM 1699 C CA . GLU B 1 57 ? 3.248 -20.578 -2.816 1 98.62 57 GLU B CA 1
ATOM 1700 C C . GLU B 1 57 ? 2.123 -21.359 -3.488 1 98.62 57 GLU B C 1
ATOM 1702 O O . GLU B 1 57 ? 1.145 -20.766 -3.955 1 98.62 57 GLU B O 1
ATOM 1707 N N . ASN B 1 58 ? 2.242 -22.688 -3.477 1 98.44 58 ASN B N 1
ATOM 1708 C CA . ASN B 1 58 ? 1.317 -23.562 -4.195 1 98.44 58 ASN B CA 1
ATOM 1709 C C . ASN B 1 58 ? 0.026 -23.781 -3.41 1 98.44 58 ASN B C 1
ATOM 1711 O O . ASN B 1 58 ? -1.003 -24.141 -3.986 1 98.44 58 ASN B O 1
ATOM 1715 N N . ASN B 1 59 ? 0.056 -23.625 -2.111 1 98.31 59 ASN B N 1
ATOM 1716 C CA . ASN B 1 59 ? -1.14 -23.781 -1.289 1 98.31 59 ASN B CA 1
ATOM 1717 C C . ASN B 1 59 ? -2.057 -22.562 -1.403 1 98.31 59 ASN B C 1
ATOM 1719 O O . ASN B 1 59 ? -1.67 -21.453 -1.033 1 98.31 59 ASN B O 1
ATOM 1723 N N . PRO B 1 60 ? -3.193 -22.75 -1.883 1 98.75 60 PRO B N 1
ATOM 1724 C CA . PRO B 1 60 ? -4.078 -21.609 -2.145 1 98.75 60 PRO B CA 1
ATOM 1725 C C . PRO B 1 60 ? -4.512 -20.891 -0.868 1 98.75 60 PRO B C 1
ATOM 1727 O O . PRO B 1 60 ? -4.609 -21.516 0.191 1 98.75 60 PRO B O 1
ATOM 1730 N N . ALA B 1 61 ? -4.785 -19.609 -0.918 1 98.81 61 ALA B N 1
ATOM 1731 C CA . ALA B 1 61 ? -5.309 -18.75 0.147 1 98.81 61 ALA B CA 1
ATOM 1732 C C . ALA B 1 61 ? -6.113 -17.594 -0.425 1 98.81 61 ALA B C 1
ATOM 1734 O O . ALA B 1 61 ? -6.082 -17.344 -1.633 1 98.81 61 ALA B O 1
ATOM 1735 N N . SER B 1 62 ? -6.91 -16.969 0.437 1 98.75 62 SER B N 1
ATOM 1736 C CA . SER B 1 62 ? -7.512 -15.703 0.025 1 98.75 62 SER B CA 1
ATOM 1737 C C . SER B 1 62 ? -6.449 -14.633 -0.185 1 98.75 62 SER B C 1
ATOM 1739 O O . SER B 1 62 ? -5.309 -14.781 0.26 1 98.75 62 SER B O 1
ATOM 1741 N N . TRP B 1 63 ? -6.793 -13.617 -0.841 1 98.62 63 TRP B N 1
ATOM 1742 C CA . TRP B 1 63 ? -5.828 -12.555 -1.121 1 98.62 63 TRP B CA 1
ATOM 1743 C C . TRP B 1 63 ? -5.262 -11.977 0.172 1 98.62 63 TRP B C 1
ATOM 1745 O O . TRP B 1 63 ? -4.047 -11.797 0.3 1 98.62 63 TRP B O 1
ATOM 1755 N N . GLY B 1 64 ? -6.215 -11.719 1.14 1 97.81 64 GLY B N 1
ATOM 1756 C CA . GLY B 1 64 ? -5.781 -11.164 2.41 1 97.81 64 GLY B CA 1
ATOM 1757 C C . GLY B 1 64 ? -4.863 -12.086 3.186 1 97.81 64 GLY B C 1
ATOM 1758 O O . GLY B 1 64 ? -3.848 -11.648 3.73 1 97.81 64 GLY B O 1
ATOM 1759 N N . THR B 1 65 ? -5.195 -13.336 3.215 1 98.19 65 THR B N 1
ATOM 1760 C CA . THR B 1 65 ? -4.367 -14.32 3.895 1 98.19 65 THR B CA 1
ATOM 1761 C C . THR B 1 65 ? -3.02 -14.469 3.191 1 98.19 65 THR B C 1
ATOM 1763 O O . THR B 1 65 ? -1.979 -14.562 3.846 1 98.19 65 THR B O 1
ATOM 1766 N N . ALA B 1 66 ? -3.051 -14.469 1.86 1 98.56 66 ALA B N 1
ATOM 1767 C CA . ALA B 1 66 ? -1.818 -14.547 1.081 1 98.56 66 ALA B CA 1
ATOM 1768 C C . ALA B 1 66 ? -0.888 -13.383 1.405 1 98.56 66 ALA B C 1
ATOM 1770 O O . ALA B 1 66 ? 0.312 -13.578 1.617 1 98.56 66 ALA B O 1
ATOM 1771 N N . GLU B 1 67 ? -1.461 -12.203 1.453 1 97.81 67 GLU B N 1
ATOM 1772 C CA . GLU B 1 67 ? -0.662 -11.031 1.788 1 97.81 67 GLU B CA 1
ATOM 1773 C C . GLU B 1 67 ? -0.048 -11.156 3.18 1 97.81 67 GLU B C 1
ATOM 1775 O O . GLU B 1 67 ? 1.127 -10.844 3.377 1 97.81 67 GLU B O 1
ATOM 1780 N N . ARG B 1 68 ? -0.81 -11.578 4.117 1 96.38 68 ARG B N 1
ATOM 1781 C CA . ARG B 1 68 ? -0.314 -11.75 5.48 1 96.38 68 ARG B CA 1
ATOM 1782 C C . ARG B 1 68 ? 0.842 -12.742 5.516 1 96.38 68 ARG B C 1
ATOM 1784 O O . ARG B 1 68 ? 1.852 -12.508 6.184 1 96.38 68 ARG B O 1
ATOM 1791 N N . LEU B 1 69 ? 0.694 -13.812 4.789 1 97.25 69 LEU B N 1
ATOM 1792 C CA . LEU B 1 69 ? 1.712 -14.859 4.793 1 97.25 69 LEU B CA 1
ATOM 1793 C C . LEU B 1 69 ? 2.98 -14.383 4.094 1 97.25 69 LEU B C 1
ATOM 1795 O O . LEU B 1 69 ? 4.09 -14.727 4.512 1 97.25 69 LEU B O 1
ATOM 1799 N N . CYS B 1 70 ? 2.863 -13.617 3.045 1 97.19 70 CYS B N 1
ATOM 1800 C CA . CYS B 1 70 ? 4.035 -13.023 2.412 1 97.19 70 CYS B CA 1
ATOM 1801 C C . CYS B 1 70 ? 4.73 -12.047 3.352 1 97.19 70 CYS B C 1
ATOM 1803 O O . CYS B 1 70 ? 5.961 -12.016 3.428 1 97.19 70 CYS B O 1
ATOM 1805 N N . ALA B 1 71 ? 3.965 -11.266 4.039 1 94.62 71 ALA B N 1
ATOM 1806 C CA . ALA B 1 71 ? 4.504 -10.273 4.969 1 94.62 71 ALA B CA 1
ATOM 1807 C C . ALA B 1 71 ? 5.277 -10.953 6.098 1 94.62 71 ALA B C 1
ATOM 1809 O O . ALA B 1 71 ? 6.277 -10.414 6.578 1 94.62 71 ALA B O 1
ATOM 1810 N N . GLU B 1 72 ? 4.801 -12.07 6.52 1 93.88 72 GLU B N 1
ATOM 1811 C CA . GLU B 1 72 ? 5.477 -12.82 7.566 1 93.88 72 GLU B CA 1
ATOM 1812 C C . GLU B 1 72 ? 6.879 -13.242 7.129 1 93.88 72 GLU B C 1
ATOM 1814 O O . GLU B 1 72 ? 7.734 -13.531 7.969 1 93.88 72 GLU B O 1
ATOM 1819 N N . ARG B 1 73 ? 7.07 -13.242 5.855 1 91.25 73 ARG B N 1
ATOM 1820 C CA . ARG B 1 73 ? 8.375 -13.594 5.309 1 91.25 73 ARG B CA 1
ATOM 1821 C C . ARG B 1 73 ? 9.117 -12.344 4.828 1 91.25 73 ARG B C 1
ATOM 1823 O O . ARG B 1 73 ? 9.891 -12.406 3.871 1 91.25 73 ARG B O 1
ATOM 1830 N N . GLU B 1 74 ? 8.742 -11.289 5.355 1 88.5 74 GLU B N 1
ATOM 1831 C CA . GLU B 1 74 ? 9.375 -9.992 5.125 1 88.5 74 GLU B CA 1
ATOM 1832 C C . GLU B 1 74 ? 9.18 -9.531 3.684 1 88.5 74 GLU B C 1
ATOM 1834 O O . GLU B 1 74 ? 10.016 -8.797 3.141 1 88.5 74 GLU B O 1
ATOM 1839 N N . GLY B 1 75 ? 8.164 -9.953 3.1 1 93.69 75 GLY B N 1
ATOM 1840 C CA . GLY B 1 75 ? 7.812 -9.555 1.747 1 93.69 75 GLY B CA 1
ATOM 1841 C C . GLY B 1 75 ? 6.367 -9.109 1.616 1 93.69 75 GLY B C 1
ATOM 1842 O O . GLY B 1 75 ? 5.77 -8.633 2.582 1 93.69 75 GLY B O 1
ATOM 1843 N N . SER B 1 76 ? 5.875 -9.086 0.451 1 96.31 76 SER B N 1
ATOM 1844 C CA . SER B 1 76 ? 4.492 -8.805 0.078 1 96.31 76 SER B CA 1
ATOM 1845 C C . SER B 1 76 ? 4.09 -9.578 -1.175 1 96.31 76 SER B C 1
ATOM 1847 O O . SER B 1 76 ? 4.934 -10.195 -1.826 1 96.31 76 SER B O 1
ATOM 1849 N N . LEU B 1 77 ? 2.785 -9.648 -1.396 1 98 77 LEU B N 1
ATOM 1850 C CA . LEU B 1 77 ? 2.377 -10.148 -2.705 1 98 77 LEU B CA 1
ATOM 1851 C C . LEU B 1 77 ? 3.055 -9.359 -3.822 1 98 77 LEU B C 1
ATOM 1853 O O . LEU B 1 77 ? 3.207 -8.141 -3.723 1 98 77 LEU B O 1
ATOM 1857 N N . ALA B 1 78 ? 3.426 -10.039 -4.883 1 97.81 78 ALA B 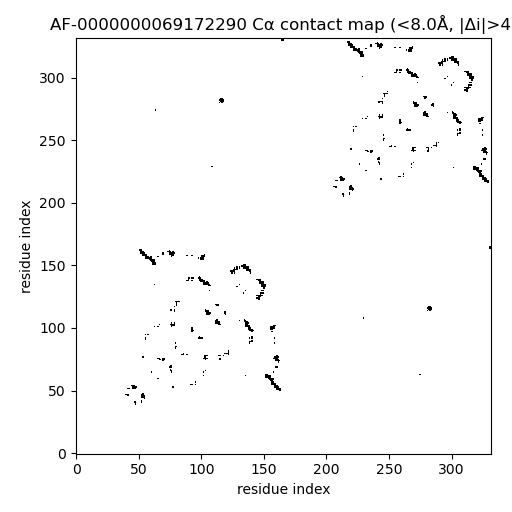N 1
ATOM 1858 C CA . ALA B 1 78 ? 4.312 -9.516 -5.918 1 97.81 78 ALA B CA 1
ATOM 1859 C C . ALA B 1 78 ? 3.613 -8.445 -6.746 1 97.81 78 ALA B C 1
ATOM 1861 O O . ALA B 1 78 ? 2.389 -8.453 -6.883 1 97.81 78 ALA B O 1
ATOM 1862 N N . SER B 1 79 ? 4.395 -7.539 -7.23 1 96.56 79 SER B N 1
ATOM 1863 C CA . SER B 1 79 ? 3.984 -6.504 -8.172 1 96.56 79 SER B CA 1
ATOM 1864 C C . SER B 1 79 ? 4.754 -6.609 -9.484 1 96.56 79 SER B C 1
ATOM 1866 O O . SER B 1 79 ? 5.766 -7.309 -9.562 1 96.56 79 SER B O 1
ATOM 1868 N N . ALA B 1 80 ? 4.238 -6.051 -10.492 1 94.94 80 ALA B N 1
ATOM 1869 C CA . ALA B 1 80 ? 4.93 -6.02 -11.773 1 94.94 80 ALA B CA 1
ATOM 1870 C C . ALA B 1 80 ? 4.902 -4.617 -12.375 1 94.94 80 ALA B C 1
ATOM 1872 O O . ALA B 1 80 ? 3.844 -3.986 -12.453 1 9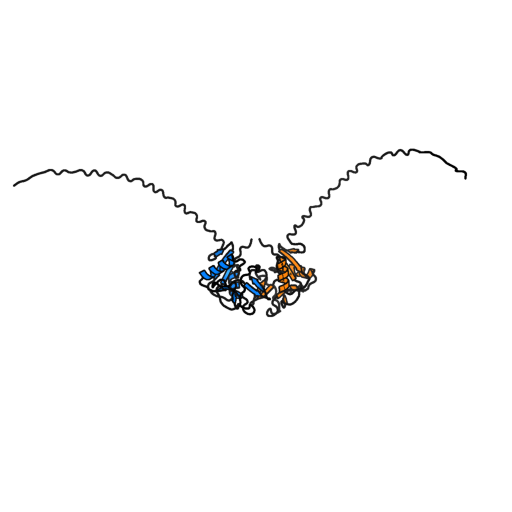4.94 80 ALA B O 1
ATOM 1873 N N . HIS B 1 81 ? 6.113 -4.203 -12.805 1 94.12 81 HIS B N 1
ATOM 1874 C CA . HIS B 1 81 ? 6.25 -2.822 -13.258 1 94.12 81 HIS B CA 1
ATOM 1875 C C . HIS B 1 81 ? 6.734 -2.762 -14.703 1 94.12 81 HIS B C 1
ATOM 1877 O O . HIS B 1 81 ? 7.066 -1.688 -15.211 1 94.12 81 HIS B O 1
ATOM 1883 N N . SER B 1 82 ? 6.848 -3.908 -15.328 1 93.5 82 SER B N 1
ATOM 1884 C CA . SER B 1 82 ? 7.242 -4.004 -16.734 1 93.5 82 SER B CA 1
ATOM 1885 C C . SER B 1 82 ? 6.746 -5.301 -17.359 1 93.5 82 SER B C 1
ATOM 1887 O O . SER B 1 82 ? 6.332 -6.219 -16.641 1 93.5 82 SER B O 1
ATOM 1889 N N . ALA B 1 83 ? 6.809 -5.316 -18.719 1 92.06 83 ALA B N 1
ATOM 1890 C CA . ALA B 1 83 ? 6.441 -6.539 -19.422 1 92.06 83 ALA B CA 1
ATOM 1891 C C . ALA B 1 83 ? 7.352 -7.695 -19.031 1 92.06 83 ALA B C 1
ATOM 1893 O O . ALA B 1 83 ? 6.895 -8.836 -18.891 1 92.06 83 ALA B O 1
ATOM 1894 N N . LEU B 1 84 ? 8.539 -7.383 -18.828 1 93.81 84 LEU B N 1
ATOM 1895 C CA . LEU B 1 84 ? 9.508 -8.406 -18.469 1 93.81 84 LEU B CA 1
ATOM 1896 C C . LEU B 1 84 ? 9.164 -9.016 -17.109 1 93.81 84 LEU B C 1
ATOM 1898 O O . LEU B 1 84 ? 9.148 -10.242 -16.969 1 93.81 84 LEU B O 1
ATOM 1902 N N . GLU B 1 85 ? 8.906 -8.141 -16.141 1 94.38 85 GLU B N 1
ATOM 1903 C CA . GLU B 1 85 ? 8.523 -8.633 -14.812 1 94.38 85 GLU B CA 1
ATOM 1904 C C . GLU B 1 85 ? 7.215 -9.414 -14.867 1 94.38 85 GLU B C 1
ATOM 1906 O O . GLU B 1 85 ? 7.074 -10.453 -14.219 1 94.38 85 GLU B O 1
ATOM 1911 N N . TYR B 1 86 ? 6.285 -8.938 -15.68 1 94.19 86 TYR B N 1
ATOM 1912 C CA . TYR B 1 86 ? 5.004 -9.617 -15.859 1 94.19 86 TYR B CA 1
ATOM 1913 C C . TYR B 1 86 ? 5.207 -11.031 -16.391 1 94.19 86 TYR B C 1
ATOM 1915 O O . TYR B 1 86 ? 4.652 -11.984 -15.836 1 94.19 86 TYR B O 1
ATOM 1923 N N . HIS B 1 87 ? 5.973 -11.18 -17.406 1 93.75 87 HIS B N 1
ATOM 1924 C CA . HIS B 1 87 ? 6.184 -12.484 -18.031 1 93.75 87 HIS B CA 1
ATOM 1925 C C . HIS B 1 87 ? 6.977 -13.414 -17.109 1 93.75 87 HIS B C 1
ATOM 1927 O O . HIS B 1 87 ? 6.754 -14.625 -17.109 1 93.75 87 HIS B O 1
ATOM 1933 N N . TYR B 1 88 ? 7.844 -12.781 -16.375 1 96.31 88 TYR B N 1
ATOM 1934 C CA . TYR B 1 88 ? 8.562 -13.586 -15.406 1 96.31 88 TYR B CA 1
ATOM 1935 C C . TYR B 1 88 ? 7.605 -14.219 -14.406 1 96.31 88 TYR B C 1
ATOM 1937 O O . TYR B 1 88 ? 7.68 -15.422 -14.141 1 96.31 88 TYR B O 1
ATOM 1945 N N . LEU B 1 89 ? 6.73 -13.391 -13.891 1 96.75 89 LEU B N 1
ATOM 1946 C CA . LEU B 1 89 ? 5.762 -13.867 -12.914 1 96.75 89 LEU B CA 1
ATOM 1947 C C . LEU B 1 89 ? 4.824 -14.898 -13.539 1 96.75 89 LEU B C 1
ATOM 1949 O O . LEU B 1 89 ? 4.449 -15.883 -12.891 1 96.75 89 LEU B O 1
ATOM 1953 N N . GLN B 1 90 ? 4.449 -14.711 -14.773 1 95.56 90 GLN B N 1
ATOM 1954 C CA . GLN B 1 90 ? 3.619 -15.672 -15.492 1 95.56 90 GLN B CA 1
ATOM 1955 C C . GLN B 1 90 ? 4.309 -17.031 -15.586 1 95.56 90 GLN B C 1
ATOM 1957 O O . GLN B 1 90 ? 3.691 -18.062 -15.32 1 95.56 90 GLN B O 1
ATOM 1962 N N . ARG B 1 91 ? 5.504 -16.969 -15.938 1 95.62 91 ARG B N 1
ATOM 1963 C CA . ARG B 1 91 ? 6.27 -18.203 -16.062 1 95.62 91 ARG B CA 1
ATOM 1964 C C . ARG B 1 91 ? 6.422 -18.891 -14.711 1 95.62 91 ARG B C 1
ATOM 1966 O O . ARG B 1 91 ? 6.379 -20.125 -14.625 1 95.62 91 ARG B O 1
ATOM 1973 N N . LEU B 1 92 ? 6.637 -18.109 -13.727 1 96.88 92 LEU B N 1
ATOM 1974 C CA . LEU B 1 92 ? 6.766 -18.656 -12.383 1 96.88 92 LEU B CA 1
ATOM 1975 C C . LEU B 1 92 ? 5.504 -19.422 -11.984 1 96.88 92 LEU B C 1
ATOM 1977 O O . LEU B 1 92 ? 5.586 -20.531 -11.461 1 96.88 92 LEU B O 1
ATOM 1981 N N . ALA B 1 93 ? 4.379 -18.812 -12.219 1 97.25 93 ALA B N 1
ATOM 1982 C CA . ALA B 1 93 ? 3.105 -19.469 -11.93 1 97.25 93 ALA B CA 1
ATOM 1983 C C . ALA B 1 93 ? 2.926 -20.719 -12.789 1 97.25 93 ALA B C 1
ATOM 1985 O O . ALA B 1 93 ? 2.451 -21.75 -12.297 1 97.25 93 ALA B O 1
ATOM 1986 N N . GLN B 1 94 ? 3.297 -20.594 -14.023 1 95.62 94 GLN B N 1
ATOM 1987 C CA . GLN B 1 94 ? 3.184 -21.719 -14.945 1 95.62 94 GLN B CA 1
ATOM 1988 C C . GLN B 1 94 ? 4.059 -22.891 -14.508 1 95.62 94 GLN B C 1
ATOM 1990 O O . GLN B 1 94 ? 3.641 -24.047 -14.578 1 95.62 94 GLN B O 1
ATOM 1995 N N . LYS B 1 95 ? 5.254 -22.531 -14.125 1 95.75 95 LYS B N 1
ATOM 1996 C CA . LYS B 1 95 ? 6.184 -23.562 -13.664 1 95.75 95 LYS B CA 1
ATOM 1997 C C . LYS B 1 95 ? 5.598 -24.344 -12.484 1 95.75 95 LYS B C 1
ATOM 1999 O O . LYS B 1 95 ? 5.855 -25.547 -12.344 1 95.75 95 LYS B O 1
ATOM 2004 N N . GLY B 1 96 ? 4.812 -23.672 -11.719 1 97.12 96 GLY B N 1
ATOM 2005 C CA . GLY B 1 96 ? 4.152 -24.328 -10.602 1 97.12 96 GLY B CA 1
ATOM 2006 C C . GLY B 1 96 ? 2.904 -25.094 -11.008 1 97.12 96 GLY B C 1
ATOM 2007 O O . GLY B 1 96 ? 2.268 -25.734 -10.18 1 97.12 96 GLY B O 1
ATOM 2008 N N . GLY B 1 97 ? 2.541 -24.984 -12.273 1 96.75 97 GLY B N 1
ATOM 2009 C CA . GLY B 1 97 ? 1.39 -25.703 -12.805 1 96.75 97 GLY B CA 1
ATOM 2010 C C . GLY B 1 97 ? 0.08 -24.969 -12.586 1 96.75 97 GLY B C 1
ATOM 2011 O O . GLY B 1 97 ? -0.983 -25.578 -12.531 1 96.75 97 GLY B O 1
ATOM 2012 N N . HIS B 1 98 ? 0.143 -23.719 -12.391 1 97.44 98 HIS B N 1
ATOM 2013 C CA . HIS B 1 98 ? -1.063 -22.984 -12.039 1 97.44 98 HIS B CA 1
ATOM 2014 C C . HIS B 1 98 ? -1.51 -22.078 -13.18 1 97.44 98 HIS B C 1
ATOM 2016 O O . HIS B 1 98 ? -0.678 -21.469 -13.859 1 97.44 98 HIS B O 1
ATOM 2022 N N . THR B 1 99 ? -2.781 -22 -13.383 1 95.5 99 THR B N 1
ATOM 2023 C CA . THR B 1 99 ? -3.363 -21.078 -14.359 1 95.5 99 THR B CA 1
ATOM 2024 C C . THR B 1 99 ? -3.447 -19.672 -13.789 1 95.5 99 THR B C 1
ATOM 2026 O O . THR B 1 99 ? -3.301 -18.688 -14.516 1 95.5 99 THR B O 1
ATOM 2029 N N . PHE B 1 100 ? -3.727 -19.625 -12.422 1 96.5 100 PHE B N 1
ATOM 2030 C CA . PHE B 1 100 ? -3.887 -18.359 -11.742 1 96.5 100 PHE B CA 1
ATOM 2031 C C . PHE B 1 100 ? -3.021 -18.297 -10.484 1 96.5 100 PHE B C 1
ATOM 2033 O O . PHE B 1 100 ? -2.771 -19.328 -9.852 1 96.5 100 PHE B O 1
ATOM 2040 N N . ALA B 1 101 ? -2.59 -17.078 -10.203 1 98.19 101 ALA B N 1
ATOM 2041 C CA . ALA B 1 101 ? -1.927 -16.812 -8.93 1 98.19 101 ALA B CA 1
ATOM 2042 C C . ALA B 1 101 ? -2.146 -15.367 -8.492 1 98.19 101 ALA B C 1
ATOM 2044 O O . ALA B 1 101 ? -2.111 -14.453 -9.312 1 98.19 101 ALA B O 1
ATOM 2045 N N . TRP B 1 102 ? -2.416 -15.227 -7.16 1 98.69 102 TRP B N 1
ATOM 2046 C CA . TRP B 1 102 ? -2.561 -13.867 -6.645 1 98.69 102 TRP B CA 1
ATOM 2047 C C . TRP B 1 102 ? -1.278 -13.07 -6.855 1 98.69 102 TRP B C 1
ATOM 2049 O O . TRP B 1 102 ? -0.177 -13.586 -6.648 1 98.69 102 TRP B O 1
ATOM 2059 N N . LEU B 1 103 ? -1.441 -11.891 -7.254 1 98.12 103 LEU B N 1
ATOM 2060 C CA . LEU B 1 103 ? -0.455 -10.828 -7.102 1 98.12 103 LEU B CA 1
ATOM 2061 C C . LEU B 1 103 ? -0.932 -9.773 -6.102 1 98.12 103 LEU B C 1
ATOM 2063 O O . LEU B 1 103 ? -2.021 -9.898 -5.539 1 98.12 103 LEU B O 1
ATOM 2067 N N . GLY B 1 104 ? -0.098 -8.758 -5.891 1 97.81 104 GLY B N 1
ATOM 2068 C CA . GLY B 1 104 ? -0.383 -7.801 -4.832 1 97.81 104 GLY B CA 1
ATOM 2069 C C . GLY B 1 104 ? -1.317 -6.688 -5.27 1 97.81 104 GLY B C 1
ATOM 2070 O O . GLY B 1 104 ? -1.5 -5.707 -4.547 1 97.81 104 GLY B O 1
ATOM 2071 N N . GLY B 1 105 ? -1.933 -6.781 -6.379 1 96.56 105 GLY B N 1
ATOM 2072 C CA . GLY B 1 105 ? -2.814 -5.73 -6.867 1 96.56 105 GLY B CA 1
ATOM 2073 C C . GLY B 1 105 ? -4.199 -5.785 -6.25 1 96.56 105 GLY B C 1
ATOM 2074 O O . GLY B 1 105 ? -4.75 -6.867 -6.035 1 96.56 105 GLY B O 1
ATOM 2075 N N . TYR B 1 106 ? -4.75 -4.598 -5.957 1 96.38 106 TYR B N 1
ATOM 2076 C CA . TYR B 1 106 ? -6.113 -4.492 -5.441 1 96.38 106 TYR B CA 1
ATOM 2077 C C . TYR B 1 106 ? -6.766 -3.191 -5.895 1 96.38 106 TYR B C 1
ATOM 2079 O O . TYR B 1 106 ? -6.074 -2.211 -6.188 1 96.38 106 TYR B O 1
ATOM 2087 N N . HIS B 1 107 ? -8.016 -3.275 -6.012 1 95.75 107 HIS B N 1
ATOM 2088 C CA . HIS B 1 107 ? -8.805 -2.127 -6.445 1 95.75 107 HIS B CA 1
ATOM 2089 C C . HIS B 1 107 ? -9.461 -1.43 -5.258 1 95.75 107 HIS B C 1
ATOM 2091 O O . HIS B 1 107 ? -10.203 -2.057 -4.5 1 95.75 107 HIS B O 1
ATOM 2097 N N . PHE B 1 108 ? -9.141 -0.145 -5.059 1 94.44 108 PHE B N 1
ATOM 2098 C CA . PHE B 1 108 ? -9.641 0.637 -3.934 1 94.44 108 PHE B CA 1
ATOM 2099 C C . PHE B 1 108 ? -9.938 2.068 -4.359 1 94.44 108 PHE B C 1
ATOM 2101 O O . PHE B 1 108 ? -9.133 2.701 -5.047 1 94.44 108 PHE B O 1
ATOM 2108 N N . LEU B 1 109 ? -11.172 2.535 -4.148 1 93.94 109 LEU B N 1
ATOM 2109 C CA . LEU B 1 109 ? -11.633 3.885 -4.453 1 93.94 109 LEU B CA 1
ATOM 2110 C C . LEU B 1 109 ? -11.453 4.199 -5.938 1 93.94 109 LEU B C 1
ATOM 2112 O O . LEU B 1 109 ? -10.953 5.27 -6.293 1 93.94 109 LEU B O 1
ATOM 2116 N N . GLY B 1 110 ? -11.742 3.229 -6.703 1 92.81 110 GLY B N 1
ATOM 2117 C CA . GLY B 1 110 ? -11.805 3.449 -8.141 1 92.81 110 GLY B CA 1
ATOM 2118 C C . GLY B 1 110 ? -10.461 3.303 -8.828 1 92.81 110 GLY B C 1
ATOM 2119 O O . GLY B 1 110 ? -10.344 3.539 -10.031 1 92.81 110 GLY B O 1
ATOM 2120 N N . GLU B 1 111 ? -9.406 2.84 -8 1 92.81 111 GLU B N 1
ATOM 2121 C CA . GLU B 1 111 ? -8.07 2.748 -8.586 1 92.81 111 GLU B CA 1
ATOM 2122 C C . GLU B 1 111 ? -7.402 1.42 -8.242 1 92.81 111 GLU B C 1
ATOM 2124 O O . GLU B 1 111 ? -7.582 0.9 -7.137 1 92.81 111 GLU B O 1
ATOM 2129 N N . TRP B 1 112 ? -6.66 0.941 -9.258 1 94.44 112 TRP B N 1
ATOM 2130 C CA . TRP B 1 112 ? -5.789 -0.195 -8.984 1 94.44 112 TRP B CA 1
ATOM 2131 C C . TRP B 1 112 ? -4.52 0.254 -8.266 1 94.44 112 TRP B C 1
ATOM 2133 O O . TRP B 1 112 ? -3.938 1.285 -8.609 1 94.44 112 TRP B O 1
ATOM 2143 N N . ARG B 1 113 ? -4.121 -0.577 -7.234 1 93.94 113 ARG B N 1
ATOM 2144 C CA . ARG B 1 113 ? -2.951 -0.298 -6.406 1 93.94 113 ARG B CA 1
ATOM 2145 C C . ARG B 1 113 ? -2.135 -1.562 -6.168 1 93.94 113 ARG B C 1
ATOM 2147 O O . ARG B 1 113 ? -2.66 -2.674 -6.258 1 93.94 113 ARG B O 1
ATOM 2154 N N . TRP B 1 114 ? -0.895 -1.308 -5.926 1 95.56 114 TRP B N 1
ATOM 2155 C CA . TRP B 1 114 ? -0.06 -2.408 -5.457 1 95.56 114 TRP B CA 1
ATOM 2156 C C . TRP B 1 114 ? 0.038 -2.408 -3.936 1 95.56 114 TRP B C 1
ATOM 2158 O O . TRP B 1 114 ? 0.261 -1.362 -3.322 1 95.56 114 TRP B O 1
ATOM 2168 N N . GLU B 1 115 ? -0.075 -3.551 -3.322 1 94.25 115 GLU B N 1
ATOM 2169 C CA . GLU B 1 115 ? 0.057 -3.732 -1.88 1 94.25 115 GLU B CA 1
ATOM 2170 C C . GLU B 1 115 ? 1.4 -3.211 -1.379 1 94.25 115 GLU B C 1
ATOM 2172 O O . GLU B 1 115 ? 1.501 -2.721 -0.252 1 94.25 115 GLU B O 1
ATOM 2177 N N . GLY B 1 116 ? 2.434 -3.178 -2.107 1 88.25 116 GLY B N 1
ATOM 2178 C CA . GLY B 1 116 ? 3.764 -2.748 -1.708 1 88.25 116 GLY B CA 1
ATOM 2179 C C . GLY B 1 116 ? 3.963 -1.249 -1.815 1 88.25 116 GLY B C 1
ATOM 2180 O O . GLY B 1 116 ? 5.008 -0.727 -1.422 1 88.25 116 GLY B O 1
ATOM 2181 N N . GLY B 1 117 ? 2.99 -0.563 -2.303 1 88.94 117 GLY B N 1
ATOM 2182 C CA . GLY B 1 117 ? 3.059 0.889 -2.348 1 88.94 117 GLY B CA 1
ATOM 2183 C C . GLY B 1 117 ? 3.688 1.417 -3.621 1 88.94 117 GLY B C 1
ATOM 2184 O O . GLY B 1 117 ? 3.709 2.627 -3.855 1 88.94 117 GLY B O 1
ATOM 2185 N N . SER B 1 118 ? 4.316 0.53 -4.352 1 89.81 118 SER B N 1
ATOM 2186 C CA . SER B 1 118 ? 4.895 0.965 -5.617 1 89.81 118 SER B CA 1
ATOM 2187 C C . SER B 1 118 ? 3.812 1.428 -6.59 1 89.81 118 SER B C 1
ATOM 2189 O O . SER B 1 118 ? 2.648 1.041 -6.461 1 89.81 118 SER B O 1
ATOM 2191 N N . PRO B 1 119 ? 4.156 2.293 -7.516 1 90.12 119 PRO B N 1
ATOM 2192 C CA . PRO B 1 119 ? 3.16 2.793 -8.469 1 90.12 119 PRO B CA 1
ATOM 2193 C C . PRO B 1 119 ? 2.607 1.694 -9.375 1 90.12 119 PRO B C 1
ATOM 2195 O O . PRO B 1 119 ? 3.344 0.789 -9.773 1 90.12 119 PRO B O 1
ATOM 2198 N N . PHE B 1 120 ? 1.315 1.811 -9.602 1 92.75 120 PHE B N 1
ATOM 2199 C CA . PHE B 1 120 ? 0.705 0.945 -10.602 1 92.75 120 PHE B CA 1
ATOM 2200 C C . PHE B 1 120 ? 0.931 1.497 -12.008 1 92.75 120 PHE B C 1
ATOM 2202 O O . PHE B 1 120 ? 0.054 2.154 -12.57 1 92.75 120 PHE B O 1
ATOM 2209 N N . ASP B 1 121 ? 2.068 1.185 -12.602 1 90 121 ASP B N 1
ATOM 2210 C CA . ASP B 1 121 ? 2.518 1.954 -13.758 1 90 121 ASP B CA 1
ATOM 2211 C C . ASP B 1 121 ? 2.635 1.067 -14.992 1 90 121 ASP B C 1
ATOM 2213 O O . ASP B 1 121 ? 2.9 1.559 -16.094 1 90 121 ASP B O 1
ATOM 2217 N N . TYR B 1 122 ? 2.57 -0.158 -14.844 1 88.62 122 TYR B N 1
ATOM 2218 C CA . TYR B 1 122 ? 2.572 -1.052 -15.992 1 88.62 122 TYR B CA 1
ATOM 2219 C C . TYR B 1 122 ? 1.149 -1.384 -16.438 1 88.62 122 TYR B C 1
ATOM 2221 O O . TYR B 1 122 ? 0.428 -2.092 -15.727 1 88.62 122 TYR B O 1
ATOM 2229 N N . VAL B 1 123 ? 0.762 -0.624 -17.469 1 75.56 123 VAL B N 1
ATOM 2230 C CA . VAL B 1 123 ? -0.578 -0.844 -18 1 75.56 123 VAL B CA 1
ATOM 2231 C C . VAL B 1 123 ? -0.563 -2.027 -18.969 1 75.56 123 VAL B C 1
ATOM 2233 O O . VAL B 1 123 ? 0.138 -2 -19.984 1 75.56 123 VAL B O 1
ATOM 2236 N N . ASN B 1 124 ? -0.836 -2.951 -18.562 1 74.94 124 ASN B N 1
ATOM 2237 C CA . ASN B 1 124 ? -1.082 -4.074 -19.469 1 74.94 124 ASN B CA 1
ATOM 2238 C C . ASN B 1 124 ? -2.529 -4.098 -19.953 1 74.94 124 ASN B C 1
ATOM 2240 O O . ASN B 1 124 ? -3.213 -3.074 -19.938 1 74.94 124 ASN B O 1
ATOM 2244 N N . THR B 1 125 ? -3.184 -5.082 -20.359 1 70.06 125 THR B N 1
ATOM 2245 C CA . THR B 1 125 ? -4.59 -5.133 -20.75 1 70.06 125 THR B CA 1
ATOM 2246 C C . THR B 1 125 ? -5.488 -5.23 -19.531 1 70.06 125 THR B C 1
ATOM 2248 O O . THR B 1 125 ? -5.109 -5.828 -18.516 1 70.06 125 THR B O 1
ATOM 2251 N N . GLU B 1 126 ? -6.434 -4.297 -19.438 1 68.56 126 GLU B N 1
ATOM 2252 C CA . GLU B 1 126 ? -7.371 -4.324 -18.312 1 68.56 126 GLU B CA 1
ATOM 2253 C C . GLU B 1 126 ? -8.297 -5.535 -18.391 1 68.56 126 GLU B C 1
ATOM 2255 O O . GLU B 1 126 ? -8.672 -5.961 -19.484 1 68.56 126 GLU B O 1
ATOM 2260 N N . SER B 1 127 ? -8.406 -6.062 -17.219 1 75.81 127 SER B N 1
ATOM 2261 C CA . SER B 1 127 ? -9.367 -7.152 -17.078 1 75.81 127 SER B CA 1
ATOM 2262 C C . SER B 1 127 ? -10.758 -6.73 -17.531 1 75.81 127 SER B C 1
ATOM 2264 O O . SER B 1 127 ? -11.156 -5.578 -17.344 1 75.81 127 SER B O 1
ATOM 2266 N N . ASP B 1 128 ? -11.43 -7.699 -18.156 1 77.56 128 ASP B N 1
ATOM 2267 C CA . ASP B 1 128 ? -12.805 -7.473 -18.562 1 77.56 128 ASP B CA 1
ATOM 2268 C C . ASP B 1 128 ? -13.766 -7.625 -17.375 1 77.56 128 ASP B C 1
ATOM 2270 O O . ASP B 1 128 ? -14.961 -7.344 -17.5 1 77.56 128 ASP B O 1
ATOM 2274 N N . VAL B 1 129 ? -13.234 -7.984 -16.344 1 89 129 VAL B N 1
ATOM 2275 C CA . VAL B 1 129 ? -14.062 -8.227 -15.164 1 89 129 VAL B CA 1
ATOM 2276 C C . VAL B 1 129 ? -14.109 -6.969 -14.297 1 89 129 VAL B C 1
ATOM 2278 O O . VAL B 1 129 ? -13.07 -6.383 -13.984 1 89 129 VAL B O 1
ATOM 2281 N N . SER B 1 130 ? -15.344 -6.59 -13.953 1 93.62 130 SER B N 1
ATOM 2282 C CA . SER B 1 130 ? -15.523 -5.395 -13.141 1 93.62 130 SER B CA 1
ATOM 2283 C C . SER B 1 130 ? -14.836 -5.539 -11.789 1 93.62 130 SER B C 1
ATOM 2285 O O . SER B 1 130 ? -14.969 -6.566 -11.117 1 93.62 130 SER B O 1
ATOM 2287 N N . PRO B 1 131 ? -14.141 -4.508 -11.359 1 94.62 131 PRO B N 1
ATOM 2288 C CA . PRO B 1 131 ? -13.453 -4.562 -10.07 1 94.62 131 PRO B CA 1
ATOM 2289 C C . PRO B 1 131 ? -14.383 -4.312 -8.883 1 94.62 131 PRO B C 1
ATOM 2291 O O . PRO B 1 131 ? -13.953 -4.34 -7.73 1 94.62 131 PRO B O 1
ATOM 2294 N N . SER B 1 132 ? -15.641 -4.066 -9.086 1 93.44 132 SER B N 1
ATOM 2295 C CA . SER B 1 132 ? -16.562 -3.762 -7.996 1 93.44 132 SER B CA 1
ATOM 2296 C C . SER B 1 132 ? -16.625 -4.902 -6.988 1 93.44 132 SER B C 1
ATOM 2298 O O . SER B 1 132 ? -16.531 -4.676 -5.781 1 93.44 132 SER B O 1
ATOM 2300 N N . GLU B 1 133 ? -16.719 -6.152 -7.523 1 94.31 133 GLU B N 1
ATOM 2301 C CA . GLU B 1 133 ? -16.781 -7.316 -6.648 1 94.31 133 GLU B CA 1
ATOM 2302 C C . GLU B 1 133 ? -15.508 -8.156 -6.766 1 94.31 133 GLU B C 1
ATOM 2304 O O . GLU B 1 133 ? -15.273 -9.062 -5.961 1 94.31 133 GLU B O 1
ATOM 2309 N N . ASN B 1 134 ? -14.766 -7.875 -7.789 1 97.31 134 ASN B N 1
ATOM 2310 C CA . ASN B 1 134 ? -13.516 -8.57 -8.07 1 97.31 134 ASN B CA 1
ATOM 2311 C C . ASN B 1 134 ? -12.312 -7.645 -7.91 1 97.31 134 ASN B C 1
ATOM 2313 O O . ASN B 1 134 ? -11.68 -7.262 -8.898 1 97.31 134 ASN B O 1
ATOM 2317 N N . GLN B 1 135 ? -11.953 -7.41 -6.664 1 97.25 135 GLN B N 1
ATOM 2318 C CA . GLN B 1 135 ? -11.07 -6.289 -6.355 1 97.25 135 GLN B CA 1
ATOM 2319 C C . GLN B 1 135 ? -9.617 -6.742 -6.273 1 97.25 135 GLN B C 1
ATOM 2321 O O . GLN B 1 135 ? -8.711 -5.918 -6.102 1 97.25 135 GLN B O 1
ATOM 2326 N N . CYS B 1 136 ? -9.391 -8.023 -6.418 1 98.19 136 CYS B N 1
ATOM 2327 C CA . CYS B 1 136 ? -8.023 -8.492 -6.199 1 98.19 136 CYS B CA 1
ATOM 2328 C C . CYS B 1 136 ? -7.438 -9.07 -7.484 1 98.19 136 CYS B C 1
ATOM 2330 O O . CYS B 1 136 ? -8.133 -9.742 -8.242 1 98.19 136 CYS B O 1
ATOM 2332 N N . LEU B 1 137 ? -6.164 -8.789 -7.68 1 96.44 137 LEU B N 1
ATOM 2333 C CA . LEU B 1 137 ? -5.504 -9.008 -8.961 1 96.44 137 LEU B CA 1
ATOM 2334 C C . LEU B 1 137 ? -4.766 -10.344 -8.977 1 96.44 137 LEU B C 1
ATOM 2336 O O . LEU B 1 137 ? -4.164 -10.734 -7.973 1 96.44 137 LEU B O 1
ATOM 2340 N N . LEU B 1 138 ? -4.836 -11.039 -10.125 1 95.25 138 LEU B N 1
ATOM 2341 C CA . LEU B 1 138 ? -4.105 -12.289 -10.32 1 95.25 138 LEU B CA 1
ATOM 2342 C C . LEU B 1 138 ? -3.418 -12.312 -11.68 1 95.25 138 LEU B C 1
ATOM 2344 O O . LEU B 1 138 ? -3.793 -11.562 -12.578 1 95.25 138 LEU B O 1
ATOM 2348 N N . ILE B 1 139 ? -2.379 -13.039 -11.75 1 94.88 139 ILE B N 1
ATOM 2349 C CA . ILE B 1 139 ? -1.766 -13.367 -13.031 1 94.88 139 ILE B CA 1
ATOM 2350 C C . ILE B 1 139 ? -2.504 -14.547 -13.672 1 94.88 139 ILE B C 1
ATOM 2352 O O . ILE B 1 139 ? -2.973 -15.445 -12.969 1 94.88 139 ILE B O 1
ATOM 2356 N N . ASN B 1 140 ? -2.686 -14.461 -14.93 1 93.12 140 ASN B N 1
ATOM 2357 C CA . ASN B 1 140 ? -3.24 -15.531 -15.75 1 93.12 140 ASN B CA 1
ATOM 2358 C C . ASN B 1 140 ? -2.195 -16.109 -16.703 1 93.12 140 ASN B C 1
ATOM 2360 O O . ASN B 1 140 ? -1.605 -15.375 -17.5 1 93.12 140 ASN B O 1
ATOM 2364 N N . THR B 1 141 ? -1.969 -17.359 -16.531 1 92.94 141 THR B N 1
ATOM 2365 C CA . THR B 1 141 ? -0.887 -17.953 -17.312 1 92.94 141 THR B CA 1
ATOM 2366 C C . THR B 1 141 ? -1.376 -18.359 -18.703 1 92.94 141 THR B C 1
ATOM 2368 O O . THR B 1 141 ? -0.574 -18.703 -19.578 1 92.94 141 THR B O 1
ATOM 2371 N N . GLU B 1 142 ? -2.742 -18.344 -18.672 1 83.69 142 GLU B N 1
ATOM 2372 C CA . GLU B 1 142 ? -3.275 -18.672 -19.984 1 83.69 142 GLU B CA 1
ATOM 2373 C C . GLU B 1 142 ? -3.211 -17.469 -20.922 1 83.69 142 GLU B C 1
ATOM 2375 O O . GLU B 1 142 ? -3.76 -16.406 -20.625 1 83.69 142 GLU B O 1
ATOM 2380 N N . GLY B 1 143 ? -2.576 -17.469 -21.922 1 68.69 143 GLY B N 1
ATOM 2381 C CA . GLY B 1 143 ? -2.521 -16.531 -23.031 1 68.69 143 GLY B CA 1
ATOM 2382 C C . GLY B 1 143 ? -1.973 -15.172 -22.625 1 68.69 143 GLY B C 1
ATOM 2383 O O . GLY B 1 143 ? -1.294 -15.055 -21.594 1 68.69 143 GLY B O 1
ATOM 2384 N N . ASN B 1 144 ? -2.041 -14.195 -23.406 1 64.62 144 ASN B N 1
ATOM 2385 C CA . ASN B 1 144 ? -1.58 -12.812 -23.281 1 64.62 144 ASN B CA 1
ATOM 2386 C C . ASN B 1 144 ? -2.691 -11.898 -22.781 1 64.62 144 ASN B C 1
ATOM 2388 O O . ASN B 1 144 ? -2.953 -10.852 -23.375 1 64.62 144 ASN B O 1
ATOM 2392 N N . LYS B 1 145 ? -3.439 -12.469 -21.828 1 66.12 145 LYS B N 1
ATOM 2393 C CA . LYS B 1 145 ? -4.676 -11.766 -21.5 1 66.12 145 LYS B CA 1
ATOM 2394 C C . LYS B 1 145 ? -4.406 -10.625 -20.516 1 66.12 145 LYS B C 1
ATOM 2396 O O . LYS B 1 145 ? -5.324 -9.883 -20.156 1 66.12 145 LYS B O 1
ATOM 2401 N N . GLY B 1 146 ? -3.254 -10.289 -20.297 1 80.69 146 GLY B N 1
ATOM 2402 C CA . GLY B 1 146 ? -3.035 -9.172 -19.391 1 80.69 146 GLY B CA 1
ATOM 2403 C C . GLY B 1 146 ? -3.369 -9.5 -17.938 1 80.69 146 GLY B C 1
ATOM 2404 O O . GLY B 1 146 ? -3.145 -10.617 -17.484 1 80.69 146 GLY B O 1
ATOM 2405 N N . TRP B 1 147 ? -3.965 -8.367 -17.219 1 89.75 147 TRP B N 1
ATOM 2406 C CA . TRP B 1 147 ? -4.285 -8.57 -15.812 1 89.75 147 TRP B CA 1
ATOM 2407 C C . TRP B 1 147 ? -5.609 -9.312 -15.656 1 89.75 147 TRP B C 1
ATOM 2409 O O . TRP B 1 147 ? -6.504 -9.18 -16.5 1 89.75 147 TRP B O 1
ATOM 2419 N N . SER B 1 148 ? -5.742 -10.117 -14.703 1 92.81 148 SER B N 1
ATOM 2420 C CA . SER B 1 148 ? -7 -10.719 -14.273 1 92.81 148 SER B CA 1
ATOM 2421 C C . SER B 1 148 ? -7.332 -10.344 -12.828 1 92.81 148 SER B C 1
ATOM 2423 O O . SER B 1 148 ? -6.441 -9.969 -12.062 1 92.81 148 SER B O 1
ATOM 2425 N N . ASN B 1 149 ? -8.656 -10.344 -12.578 1 95.81 149 ASN B N 1
ATOM 2426 C CA . ASN B 1 149 ? -9.078 -10.039 -11.211 1 95.81 149 ASN B CA 1
ATOM 2427 C C . ASN B 1 149 ? -10.211 -10.961 -10.766 1 95.81 149 ASN B C 1
ATOM 2429 O O . ASN B 1 149 ? -10.945 -11.5 -11.594 1 95.81 149 ASN B O 1
ATOM 2433 N N . HIS B 1 150 ? -10.234 -11.164 -9.469 1 96.88 150 HIS B N 1
ATOM 2434 C CA . HIS B 1 150 ? -11.219 -12.047 -8.859 1 96.88 150 HIS B CA 1
ATOM 2435 C C . HIS B 1 150 ? -11.633 -11.539 -7.477 1 96.88 150 HIS B C 1
ATOM 2437 O O . HIS B 1 150 ? -11.055 -10.578 -6.965 1 96.88 150 HIS B O 1
ATOM 2443 N N . ARG B 1 151 ? -12.758 -12.211 -6.961 1 98.25 151 ARG B N 1
ATOM 2444 C CA . ARG B 1 151 ? -13.156 -11.891 -5.59 1 98.25 151 ARG B CA 1
ATOM 2445 C C . ARG B 1 151 ? -12.031 -12.203 -4.609 1 98.25 151 ARG B C 1
ATOM 2447 O O . ARG B 1 151 ? -11.43 -13.281 -4.668 1 98.25 151 ARG B O 1
ATOM 2454 N N . CYS B 1 152 ? -11.789 -11.328 -3.672 1 98.56 152 CYS B N 1
ATOM 2455 C CA . CYS B 1 152 ? -10.633 -11.391 -2.787 1 98.56 152 CYS B CA 1
ATOM 2456 C C . CYS B 1 152 ? -10.719 -12.609 -1.869 1 98.56 152 CYS B C 1
ATOM 2458 O O . CYS B 1 152 ? -9.695 -13.094 -1.382 1 98.56 152 CYS B O 1
ATOM 2460 N N . ASN B 1 153 ? -11.914 -13.086 -1.662 1 98.38 153 ASN B N 1
ATOM 2461 C CA . ASN B 1 153 ? -12.094 -14.172 -0.708 1 98.38 153 ASN B CA 1
ATOM 2462 C C . ASN B 1 153 ? -11.922 -15.539 -1.373 1 98.38 153 ASN B C 1
ATOM 2464 O O . ASN B 1 153 ? -12.023 -16.578 -0.712 1 98.38 153 ASN B O 1
ATOM 2468 N N . ASN B 1 154 ? -11.68 -15.523 -2.723 1 98.5 154 ASN B N 1
ATOM 2469 C CA . ASN B 1 154 ? -11.375 -16.781 -3.387 1 98.5 154 ASN B CA 1
ATOM 2470 C C . ASN B 1 154 ? -9.961 -17.266 -3.053 1 98.5 154 ASN B C 1
ATOM 2472 O O . ASN B 1 154 ? -9.133 -16.5 -2.568 1 98.5 154 ASN B O 1
ATOM 2476 N N . PHE B 1 155 ? -9.773 -18.578 -3.34 1 98.81 155 PHE B N 1
ATOM 2477 C CA . PHE B 1 155 ? -8.508 -19.188 -2.963 1 98.81 155 PHE B CA 1
ATOM 2478 C C . PHE B 1 155 ? -7.676 -19.516 -4.195 1 98.81 155 PHE B C 1
ATOM 2480 O O . PHE B 1 155 ? -8.125 -20.234 -5.086 1 98.81 155 PHE B O 1
ATOM 2487 N N . PHE B 1 156 ? -6.492 -18.922 -4.285 1 98.75 156 PHE B N 1
ATOM 2488 C CA . PHE B 1 156 ? -5.543 -19.188 -5.359 1 98.75 156 PHE B CA 1
ATOM 2489 C C . PHE B 1 156 ? -4.125 -19.297 -4.812 1 98.75 156 PHE B C 1
ATOM 2491 O O . PHE B 1 156 ? -3.834 -18.797 -3.723 1 98.75 156 PHE B O 1
ATOM 2498 N N . PRO B 1 157 ? -3.246 -20.047 -5.535 1 98.88 157 PRO B N 1
ATOM 2499 C CA . PRO B 1 157 ? -1.825 -19.859 -5.238 1 98.88 157 PRO B CA 1
ATOM 2500 C C . PRO B 1 157 ? -1.376 -18.406 -5.375 1 98.88 157 PRO B C 1
ATOM 2502 O O . PRO B 1 157 ? -2.148 -17.562 -5.828 1 98.88 157 PRO B O 1
ATOM 2505 N N . TYR B 1 158 ? -0.238 -18.094 -4.859 1 98.81 158 TYR B N 1
ATOM 2506 C CA . TYR B 1 158 ? 0.152 -16.688 -4.867 1 98.81 158 TYR B CA 1
ATOM 2507 C C . TYR B 1 158 ? 1.668 -16.547 -4.922 1 98.81 158 TYR B C 1
ATOM 2509 O O . TYR B 1 158 ? 2.4 -17.484 -4.598 1 98.81 158 TYR B O 1
ATOM 2517 N N . ILE B 1 159 ? 2.07 -15.406 -5.395 1 98.75 159 ILE B N 1
ATOM 2518 C CA . ILE B 1 159 ? 3.49 -15.109 -5.551 1 98.75 159 ILE B CA 1
ATOM 2519 C C . ILE B 1 159 ? 3.896 -13.992 -4.598 1 98.75 159 ILE B C 1
ATOM 2521 O O . ILE B 1 159 ? 3.279 -12.922 -4.582 1 98.75 159 ILE B O 1
ATOM 2525 N N . CYS B 1 160 ? 4.922 -14.297 -3.793 1 98.31 160 CYS B N 1
ATOM 2526 C CA . CYS B 1 160 ? 5.504 -13.305 -2.895 1 98.31 160 CYS B CA 1
ATOM 2527 C C . CYS B 1 160 ? 6.73 -12.648 -3.521 1 98.31 160 CYS B C 1
ATOM 2529 O O . CYS B 1 160 ? 7.406 -13.258 -4.352 1 98.31 160 CYS B O 1
ATOM 2531 N N . GLU B 1 161 ? 6.93 -11.445 -3.068 1 97.44 161 GLU B N 1
ATOM 2532 C CA . GLU B 1 161 ? 8.086 -10.68 -3.527 1 97.44 161 GLU B CA 1
ATOM 2533 C C . GLU B 1 161 ? 8.797 -10 -2.359 1 97.44 161 GLU B C 1
ATOM 2535 O O . GLU B 1 161 ? 8.148 -9.445 -1.472 1 97.44 161 GLU B O 1
ATOM 2540 N N . MET B 1 162 ? 10.078 -10.156 -2.316 1 94.25 162 MET B N 1
ATOM 2541 C CA . MET B 1 162 ? 10.953 -9.32 -1.494 1 94.25 162 MET B CA 1
ATOM 2542 C C . MET B 1 162 ? 11.789 -8.383 -2.363 1 94.25 162 MET B C 1
ATOM 2544 O O . MET B 1 162 ? 12.68 -8.828 -3.088 1 94.25 162 MET B O 1
ATOM 2548 N N . ARG B 1 163 ? 11.391 -7.086 -2.252 1 88.12 163 ARG B N 1
ATOM 2549 C CA . ARG B 1 163 ? 12.086 -6.102 -3.08 1 88.12 163 ARG B CA 1
ATOM 2550 C C . ARG B 1 163 ? 13.391 -5.656 -2.426 1 88.12 163 ARG B C 1
ATOM 2552 O O . ARG B 1 163 ? 13.453 -5.496 -1.206 1 88.12 163 ARG B O 1
ATOM 2559 N N . SER B 1 164 ? 14.414 -5.559 -3.27 1 76.12 164 SER B N 1
ATOM 2560 C CA . SER B 1 164 ? 15.695 -5.086 -2.764 1 76.12 164 SER B CA 1
ATOM 2561 C C . SER B 1 164 ? 15.664 -3.586 -2.49 1 76.12 164 SER B C 1
ATOM 2563 O O . SER B 1 164 ? 15.07 -2.824 -3.252 1 76.12 164 SER B O 1
ATOM 2565 N N . SER B 1 165 ? 15.406 -3.211 -1.143 1 59.34 165 SER B N 1
ATOM 2566 C CA . SER B 1 165 ? 15.461 -1.788 -0.818 1 59.34 165 SER B CA 1
ATOM 2567 C C . SER B 1 165 ? 16.734 -1.143 -1.351 1 59.34 165 SER B C 1
ATOM 2569 O O . SER B 1 165 ? 17.656 -1.839 -1.759 1 59.34 165 SER B O 1
ATOM 2571 N N . CYS B 1 166 ? 17.578 -0.295 -0.856 1 47.62 166 CYS B N 1
ATOM 2572 C CA . CYS B 1 166 ? 18.797 0.451 -1.167 1 47.62 166 CYS B CA 1
ATOM 2573 C C . CYS B 1 166 ? 19.953 -0.492 -1.475 1 47.62 166 CYS B C 1
ATOM 2575 O O . CYS B 1 166 ? 19.969 -1.629 -0.999 1 47.62 166 CYS B O 1
#

Nearest PDB structures (foldseek):
  2zib-assembly1_A  TM=8.664E-01  e=9.191E-12  Brachyopsis segaliensis
  2ox9-assembly2_B  TM=8.360E-01  e=5.181E-11  Mus musculus
  2bph-assembly1_A  TM=8.485E-01  e=1.461E-09  Mus musculus
  4yli-assembly2_D  TM=8.465E-01  e=3.367E-09  Homo sapiens
  3j82-assembly1_A  TM=8.121E-01  e=6.488E-09  Mus musculus

pLDDT: mean 78.37, std 26.14, range [20.88, 98.88]

Secondary structure (DSSP, 8-state):
-----------------------------------------S-TTPEEETTEEEEEEEEEE-HHHHHHHHHTTT-EE----SHHHHHHHHHHHHHTT-SEEEEEEEEETTEEEETTS-------PPPSS-TTT--EEEEE-STT--EEEE-TTS-EEEEEEE----/-----------------------------------------S-TTPEEETTEEEEEEEEEE-HHHHHHHHHTTT-EE----SHHHHHHHHHHHHHTT-SEEEEEEEEETTEEEETTS-------PPPSS-TTT--EEEEE-STT--EEEE-TTS-EEEEEEE----

Foldseek 3Di:
DDDDDDDPPPPDPPPPPDPPPPPPPPPPPPPPPPPPPPVCVDDPQWDDDPQKTKHWFFWWFFQVVQQVVLVVVVWGFADDQDPVSLVVVLVVCVVSVHQKAFGQWFADPRDIDGVVRDDPHDDAADEPDDCPQFGTWMRGNPDSRTIYTGHRGDIGITMIMDHDDD/DDDPPDDDDPPDPPPPPPDPPPPPPPPPPPPPPPPPPPVCVDDPQWDDDPQKTKHWDFWWFFLVVQQVVLVVVVWGFADDQDPVSLVVVLVVCVVSVHQKAFGQWFADPRDIDGVVRDDPHDDAADEPDDCPQFGTWMRGNPDSRTIDTGHRRDIGITMIMDHDDD

Sequence (332 aa):
MRGLLALVLLGGVLAVGAAPGARNSSALTSSAGTRAERINFCLDGWDNFRGDCFYLENNPASWGTAERLCAEREGSLASAHSALEYHYLQRLAQKGGHTFAWLGGYHFLGEWRWEGGSPFDYVNTESDVSPSENQCLLINTEGNKGWSNHRCNNFFPYICEMRSSCMRGLLALVLLGGVLAVGAAPGARNSSALTSSAGTRAERINFCLDGWDNFRGDCFYLENNPASWGTAERLCAEREGSLASAHSALEYHYLQRLAQKGGHTFAWLGGYHFLGEWRWEGGSPFDYVNTESDVSPSENQCLLINTEGNKGWSNHRCNNFFPYICEMRSSC

Radius of gyration: 40.79 Å; Cα contacts (8 Å, |Δi|>4): 548; chains: 2; bounding box: 80×209×56 Å

Organism: Gadus morhua (NCBI:txid8049)